Protein 2ZF8 (pdb70)

Organism: Vibrio alginolyticus (NCBI:txid663)

Solvent-accessible surface area: 14033 Å² total; per-residue (Å²): 136,78,47,86,84,35,27,3,57,74,136,77,1,96,1,79,37,89,38,94,33,36,25,36,0,33,0,19,0,43,4,47,43,4,3,53,0,5,0,6,1,109,5,58,138,159,129,48,6,35,0,70,5,90,63,159,95,118,49,72,114,6,132,88,0,26,0,10,0,17,50,28,55,120,168,141,60,106,103,66,92,191,45,67,107,54,94,112,28,171,96,3,110,2,107,6,35,37,162,20,0,85,17,0,0,41,5,1,80,132,26,42,10,0,0,0,23,3,90,40,57,148,91,206,33,71,53,7,0,0,1,0,0,17,45,96,0,80,102,43,35,84,36,0,48,86,5,30,90,99,18,29,161,35,30,57,69,7,82,68,47,59,6,95,5,112,143,178,133,0,51,94,13,39,179,34,6,80,105,86,1,41,35,1,8,63,24,6,124,72,43,138,92,8,31,0,28,3,8,32,55,174,163,38,48,132,77,13,20,92,127,19,16,85,45,0,94,83,55,0,75,83,92,55,20,71,118,76,30,20,77,99,78,71,128,96,166,7,18,1,35,5,43,173,54,162

Sequence (246 aa):
VMGKRYVATPQQSQWEMVVNTPLECQLVHPIPSFGDAVFSSRANKKINLDFELKMRRPMGETRNVSLISMPPPWRPGEHA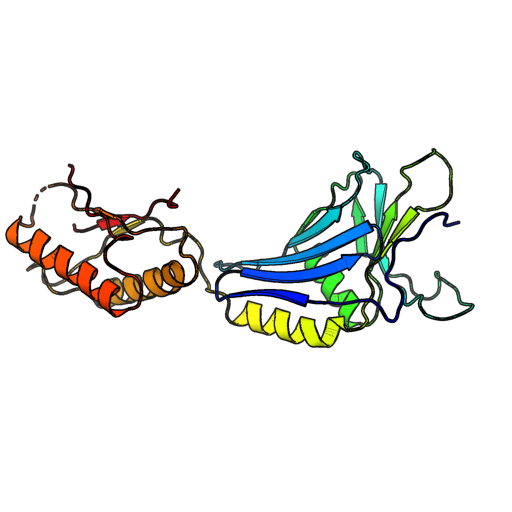DRITNLKFFKQFDGYVGGQTAWGILSELEKGRYPTFSYQDWQSRDQRIEVALSSVLFQNKYNAFSDCISNLLKYSFEDIAFTILHYERQGDQLTKASKKRLSQIADYIRHNQDIDLVLVATYSASQSLSERRAESLRDYFQSLGLPEDRIQVQGYGRVVISLGRTQ

Nearest PDB structures (foldseek):
  2zf8-assembly1_A  TM=1.004E+00  e=3.940E-53  Vibrio alginolyticus
  5lob-assembly1_B  TM=2.957E-01  e=2.772E-01  Rattus norvegicus
  4yok-assembly1_A  TM=2.748E-01  e=2.470E-01  Parabacteroides merdae ATCC 43184
  4gok-assembly2_C  TM=2.139E-01  e=1.467E-01  Homo sapiens
  1ejh-assembly4_D  TM=4.071E-01  e=3.147E+00  Mus musculus

Secondary structure (DSSP, 8-state):
-EEEEE---TTT---EEEEESSSEEEEEEE-SSSEEEEEEEES-SS---EEEEEESS----EEEEEEE---TTS-S--SSTT--EEEEEEEE-SEEESHHHHHHHHHHHHT---EEEB--SSSS--EEEEB---SSHHHHHHHHHHHHHTS-S-SSTTSEEEE-BSSSSSSSBPHHHHHHHHHHHHHHTT--S--EEEEEE----HHHHHHHHHHHHHHHHHHS--TTSEE--EE--EEEE-----

Foldseek 3Di:
DADAEFEDDQVPWDKDFPDFALFKTKIWTAGNPFGIWIWMWGAAQDTWIKIFQDGDDDDAWFAWKWKWWDDDNDDDDDCVPDIDTQDIGRTDGRIGIDVSRVVCLVQLVVQIKIKMWTQGPDHDDHTHMYIYGSRCVVVVVVVRVVSSVSHHNHDCPLQKFQWDAPPLLAQHGDPVSLVSLVVVLSVCVRDVQWAKEWEDQDVHDPVRLVVNVVVVQVVNVVVDDHDPSYHYDDYRSRMIHTDRRD

Radius of gyration: 25.08 Å; Cα contacts (8 Å, |Δi|>4): 478; chains: 1; bounding box: 51×33×75 Å

Structure (mmCIF, N/CA/C/O backbone):
data_2ZF8
#
_entry.id   2ZF8
#
_cell.length_a   104.081
_cell.length_b   104.081
_cell.length_c   133.103
_cell.angle_alpha   90.00
_cell.angle_beta   90.00
_cell.angle_gamma   120.00
#
_symmetry.space_group_name_H-M   'P 65 2 2'
#
loop_
_entity.id
_entity.type
_entity.pdbx_description
1 polymer 'Component of sodium-driven polar flagellar motor'
2 water water
#
loop_
_atom_site.group_PDB
_atom_site.id
_atom_site.type_symbol
_atom_site.label_atom_id
_atom_site.label_alt_id
_atom_site.label_comp_id
_atom_site.label_asym_id
_atom_site.label_entity_id
_atom_site.label_seq_id
_atom_site.pdbx_PDB_ins_code
_atom_site.Cartn_x
_atom_site.Cartn_y
_atom_site.Cartn_z
_atom_site.occupancy
_atom_site.B_iso_or_equiv
_atom_site.auth_seq_id
_atom_site.auth_comp_id
_atom_site.auth_asym_id
_atom_site.auth_atom_id
_atom_site.pdbx_PDB_model_num
ATOM 1 N N . VAL A 1 1 ? 21.318 7.791 -1.477 1.00 89.30 1 VAL A N 1
ATOM 2 C CA . VAL A 1 1 ? 21.911 6.467 -1.819 1.00 90.16 1 VAL A CA 1
ATOM 3 C C . VAL A 1 1 ? 23.222 6.264 -1.099 1.00 90.78 1 VAL A C 1
ATOM 4 O O . VAL A 1 1 ? 23.981 7.207 -0.928 1.00 91.41 1 VAL A O 1
ATOM 8 N N . MET A 1 2 ? 23.483 5.030 -0.680 1.00 91.54 2 MET A N 1
ATOM 9 C CA . MET A 1 2 ? 24.703 4.712 0.053 1.00 92.87 2 MET A CA 1
ATOM 10 C C . MET A 1 2 ? 25.766 4.075 -0.835 1.00 92.35 2 MET A C 1
ATOM 11 O O . MET A 1 2 ? 25.473 3.196 -1.644 1.00 92.01 2 MET A O 1
ATOM 16 N N . GLY A 1 3 ? 27.004 4.533 -0.670 1.00 92.23 3 GLY A N 1
ATOM 17 C CA . GLY A 1 3 ? 28.113 4.004 -1.442 1.00 91.73 3 GLY A CA 1
ATOM 18 C C . GLY A 1 3 ? 28.851 2.971 -0.615 1.00 91.16 3 GLY A C 1
ATOM 19 O O . GLY A 1 3 ? 28.982 1.814 -1.024 1.00 91.46 3 GLY A O 1
ATOM 20 N N . LYS A 1 4 ? 29.327 3.385 0.557 1.00 89.81 4 LYS A N 1
ATOM 21 C CA . LYS A 1 4 ? 30.043 2.478 1.446 1.00 87.51 4 LYS A CA 1
ATOM 22 C C . LYS A 1 4 ? 29.356 2.371 2.804 1.00 86.40 4 LYS A C 1
ATOM 23 O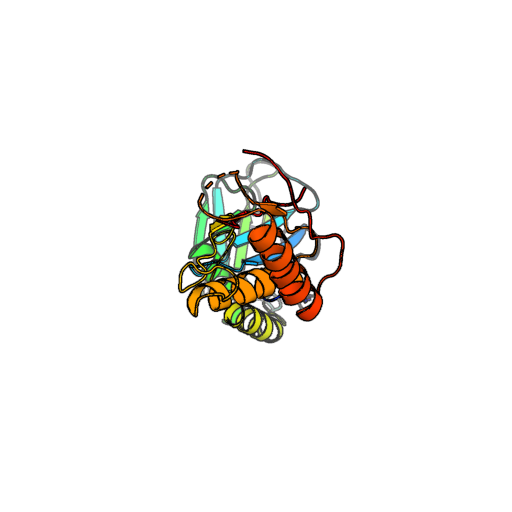 O . LYS A 1 4 ? 28.913 3.373 3.367 1.00 86.57 4 LYS A O 1
ATOM 29 N N . ARG A 1 5 ? 29.255 1.149 3.317 1.00 85.00 5 ARG A N 1
ATOM 30 C CA . ARG A 1 5 ? 28.693 0.918 4.645 1.00 82.95 5 ARG A CA 1
ATOM 31 C C . ARG A 1 5 ? 29.508 -0.144 5.386 1.00 81.88 5 ARG A C 1
ATOM 32 O O . ARG A 1 5 ? 29.494 -1.311 5.001 1.00 82.99 5 ARG A O 1
ATOM 40 N N . TYR A 1 6 ? 30.240 0.269 6.425 1.00 80.46 6 TYR A N 1
ATOM 41 C CA . TYR A 1 6 ? 31.041 -0.661 7.241 1.00 78.38 6 TYR A CA 1
ATOM 42 C C . TYR A 1 6 ? 30.114 -1.176 8.329 1.00 77.84 6 TYR A C 1
ATOM 43 O O . TYR A 1 6 ? 29.565 -0.402 9.118 1.00 78.28 6 TYR A O 1
ATOM 52 N N . VAL A 1 7 ? 29.954 -2.493 8.375 1.00 77.52 7 VAL A N 1
ATOM 53 C CA . VAL A 1 7 ? 28.971 -3.080 9.277 1.00 78.58 7 VAL A CA 1
ATOM 54 C C . VAL A 1 7 ? 29.247 -4.531 9.525 1.00 79.23 7 VAL A C 1
ATOM 55 O O . VAL A 1 7 ? 29.485 -5.293 8.574 1.00 79.77 7 VAL A O 1
ATOM 59 N N . ALA A 1 8 ? 29.224 -5.023 10.747 1.00 79.94 8 ALA A N 1
ATOM 60 C CA . ALA A 1 8 ? 29.566 -6.384 10.542 1.00 79.88 8 ALA A CA 1
ATOM 61 C C . ALA A 1 8 ? 28.619 -7.491 10.396 1.00 80.38 8 ALA A C 1
ATOM 62 O O . ALA A 1 8 ? 27.602 -7.753 11.063 1.00 79.94 8 ALA A O 1
ATOM 64 N N . THR A 1 9 ? 29.059 -7.969 9.242 1.00 80.76 9 THR A N 1
ATOM 65 C CA . THR A 1 9 ? 28.617 -9.133 8.576 1.00 82.10 9 THR A CA 1
ATOM 66 C C . THR A 1 9 ? 27.983 -9.799 9.754 1.00 81.84 9 THR A C 1
ATOM 67 O O . THR A 1 9 ? 28.662 -10.134 10.741 1.00 84.35 9 THR A O 1
ATOM 71 N N . PRO A 1 10 ? 26.722 -10.147 9.512 1.00 80.51 10 PRO A N 1
ATOM 72 C CA . PRO A 1 10 ? 25.846 -10.724 10.524 1.00 81.27 10 PRO A CA 1
ATOM 73 C C . PRO A 1 10 ? 26.128 -11.806 11.449 1.00 82.44 10 PRO A C 1
ATOM 74 O O . PRO A 1 10 ? 25.576 -11.888 12.572 1.00 83.00 10 PRO A O 1
ATOM 78 N N . GLN A 1 11 ? 26.972 -12.644 10.892 1.00 82.89 11 GLN A N 1
ATOM 79 C CA . GLN A 1 11 ? 27.611 -13.612 11.651 1.00 81.82 11 GLN A CA 1
ATOM 80 C C . GLN A 1 11 ? 28.612 -12.760 12.454 1.00 80.04 11 GLN A C 1
ATOM 81 O O . GLN A 1 11 ? 28.353 -12.247 13.544 1.00 79.37 11 GLN A O 1
ATOM 87 N N . GLN A 1 12 ? 29.701 -12.517 11.746 1.00 79.45 12 GLN A N 1
ATOM 88 C CA . GLN A 1 12 ? 30.934 -12.042 12.335 1.00 80.61 12 GLN A CA 1
ATOM 89 C C . GLN A 1 12 ? 31.109 -10.962 13.334 1.00 79.58 12 GLN A C 1
ATOM 90 O O . GLN A 1 12 ? 32.236 -10.628 13.709 1.00 79.12 12 GLN A O 1
ATOM 96 N N . SER A 1 13 ? 29.993 -10.516 13.871 1.00 78.65 13 SER A N 1
ATOM 97 C CA . SER A 1 13 ? 30.032 -9.500 14.874 1.00 77.17 13 SER A CA 1
ATOM 98 C C . SER A 1 13 ? 30.426 -10.085 16.221 1.00 76.07 13 SER A C 1
ATOM 99 O O . SER A 1 13 ? 29.627 -10.730 16.908 1.00 76.95 13 SER A O 1
ATOM 102 N N . GLN A 1 14 ? 31.681 -9.868 16.585 1.00 74.27 14 GLN A N 1
ATOM 103 C CA . GLN A 1 14 ? 32.170 -10.318 17.877 1.00 73.05 14 GLN A CA 1
ATOM 104 C C . GLN A 1 14 ? 32.148 -9.160 18.879 1.00 71.99 14 GLN A C 1
ATOM 105 O O . GLN A 1 14 ? 32.627 -8.064 18.582 1.00 71.45 14 GLN A O 1
ATOM 111 N N . TRP A 1 15 ? 31.555 -9.396 20.046 1.00 70.94 15 TRP A N 1
ATOM 112 C CA . TRP A 1 15 ? 31.556 -8.401 21.114 1.00 69.60 15 TRP A CA 1
ATOM 113 C C . TRP A 1 15 ? 32.361 -8.993 22.276 1.00 68.27 15 TRP A C 1
ATOM 114 O O . TRP A 1 15 ? 32.058 -10.080 22.775 1.00 68.73 15 TRP A O 1
ATOM 125 N N . GLU A 1 16 ? 33.399 -8.274 22.692 1.00 65.09 16 GLU A N 1
ATOM 126 C CA . GLU A 1 16 ? 34.262 -8.736 23.770 1.00 61.25 16 GLU A CA 1
ATOM 127 C C . GLU A 1 16 ? 34.435 -7.750 24.908 1.00 58.18 16 GLU A C 1
ATOM 128 O O . GLU A 1 16 ? 34.437 -6.543 24.686 1.00 59.44 16 GLU A O 1
ATOM 134 N N . MET A 1 17 ? 34.551 -8.271 26.129 1.00 54.22 17 MET A N 1
ATOM 135 C CA . MET A 1 17 ? 34.844 -7.427 27.280 1.00 48.60 17 MET A CA 1
ATOM 136 C C . MET A 1 17 ? 36.377 -7.490 27.375 1.00 47.28 17 MET A C 1
ATOM 137 O O . MET A 1 17 ? 36.943 -8.478 27.833 1.00 46.94 17 MET A O 1
ATOM 142 N N . VAL A 1 18 ? 37.041 -6.440 26.908 1.00 46.15 18 VAL A N 1
ATOM 143 C CA . VAL A 1 18 ? 38.495 -6.366 26.944 1.00 44.98 18 VAL A CA 1
ATOM 144 C C . VAL A 1 18 ? 38.981 -6.040 28.346 1.00 43.88 18 VAL A C 1
ATOM 145 O O . VAL A 1 18 ? 40.131 -6.305 28.679 1.00 45.26 18 VAL A O 1
ATOM 149 N N . VAL A 1 19 ? 38.099 -5.476 29.169 1.00 42.13 19 VAL A N 1
ATOM 150 C CA . VAL A 1 19 ? 38.465 -5.089 30.527 1.00 40.41 19 VAL A CA 1
ATOM 151 C C . VAL A 1 19 ? 37.339 -5.301 31.540 1.00 43.15 19 VAL A C 1
ATOM 152 O O . VAL A 1 19 ? 36.248 -4.744 31.390 1.00 43.07 19 VAL A O 1
ATOM 156 N N . ASN A 1 20 ? 37.605 -6.108 32.568 1.00 46.07 20 ASN A N 1
ATOM 157 C CA . ASN A 1 20 ? 36.632 -6.339 33.631 1.00 48.24 20 ASN A CA 1
ATOM 158 C C . ASN A 1 20 ? 37.333 -6.133 34.964 1.00 48.00 20 ASN A C 1
ATOM 159 O O . ASN A 1 20 ? 37.998 -7.028 35.485 1.00 51.63 20 ASN A O 1
ATOM 164 N N . THR A 1 21 ? 37.175 -4.943 35.524 1.00 46.50 21 THR A N 1
ATOM 165 C CA . THR A 1 21 ? 37.841 -4.603 36.779 1.00 45.31 21 THR A CA 1
ATOM 166 C C . THR A 1 21 ? 36.999 -3.697 37.662 1.00 45.99 21 THR A C 1
ATOM 167 O O . THR A 1 21 ? 36.024 -3.081 37.213 1.00 48.56 21 THR A O 1
ATOM 171 N N . PRO A 1 22 ? 37.337 -3.638 38.954 1.00 45.25 22 PRO A N 1
ATOM 172 C CA . PRO A 1 22 ? 36.607 -2.790 39.904 1.00 46.27 22 PRO A CA 1
ATOM 173 C C . PRO A 1 22 ? 37.003 -1.348 39.572 1.00 46.19 22 PRO A 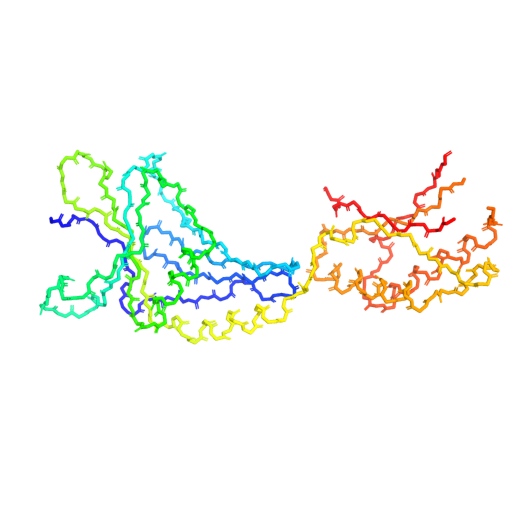C 1
ATOM 174 O O . PRO A 1 22 ? 36.775 -0.442 40.358 1.00 47.55 22 PRO A O 1
ATOM 178 N N . LEU A 1 23 ? 37.589 -1.159 38.396 1.00 46.50 23 LEU A N 1
ATOM 179 C CA . LEU A 1 23 ? 38.129 0.134 38.005 1.00 45.91 23 LEU A CA 1
ATOM 180 C C . LEU A 1 23 ? 37.683 0.705 36.673 1.00 45.59 23 LEU A C 1
ATOM 181 O O . LEU A 1 23 ? 37.517 1.921 36.527 1.00 44.88 23 LEU A O 1
ATOM 186 N N . GLU A 1 24 ? 37.499 -0.188 35.710 1.00 44.52 24 GLU A N 1
ATOM 187 C CA . GLU A 1 24 ? 37.131 0.214 34.376 1.00 45.50 24 GLU A CA 1
ATOM 188 C C . GLU A 1 24 ? 36.467 -0.955 33.645 1.00 45.51 24 GLU A C 1
ATOM 189 O O . GLU A 1 24 ? 36.961 -2.077 33.677 1.00 45.27 24 GLU A O 1
ATOM 195 N N . CYS A 1 25 ? 35.328 -0.688 32.981 1.00 43.38 25 CYS A N 1
ATOM 196 C CA . CYS A 1 25 ? 34.729 -1.751 32.213 1.00 41.84 25 CYS A CA 1
ATOM 197 C C . CYS A 1 25 ? 34.849 -1.300 30.775 1.00 40.73 25 CYS A C 1
ATOM 198 O O . CYS A 1 25 ? 34.430 -0.200 30.458 1.00 42.29 25 CYS A O 1
ATOM 201 N N . GLN A 1 26 ? 35.426 -2.118 29.905 1.00 38.30 26 GLN A N 1
ATOM 202 C CA . GLN A 1 26 ? 35.549 -1.734 28.502 1.00 36.51 26 GLN A CA 1
ATOM 203 C C . GLN A 1 26 ? 34.991 -2.837 27.615 1.00 36.01 26 GLN A C 1
ATOM 204 O O . GLN A 1 26 ? 35.471 -3.964 27.651 1.00 35.80 26 GLN A O 1
ATOM 210 N N . LEU A 1 27 ? 33.969 -2.504 26.831 1.00 36.62 27 LEU A N 1
ATOM 211 C CA . LEU A 1 27 ? 33.320 -3.444 25.912 1.00 37.59 27 LEU A CA 1
ATOM 212 C C . LEU A 1 27 ? 33.661 -3.057 24.485 1.00 38.51 27 LEU A C 1
ATOM 213 O O . LEU A 1 27 ? 33.429 -1.918 24.078 1.00 38.83 27 LEU A O 1
ATOM 218 N N . VAL A 1 28 ? 34.197 -4.003 23.724 1.00 39.87 28 VAL A N 1
ATOM 219 C CA . VAL A 1 28 ? 34.588 -3.738 22.342 1.00 42.78 28 VAL A CA 1
ATOM 220 C C . VAL A 1 28 ? 33.833 -4.533 21.267 1.00 46.04 28 VAL A C 1
ATOM 221 O O . VAL A 1 28 ? 33.363 -5.645 21.504 1.00 46.64 28 VAL A O 1
ATOM 225 N N . HIS A 1 29 ? 33.726 -3.925 20.087 1.00 49.83 29 HIS A N 1
ATOM 226 C CA . HIS A 1 29 ? 33.072 -4.499 18.918 1.00 53.35 29 HIS A CA 1
AT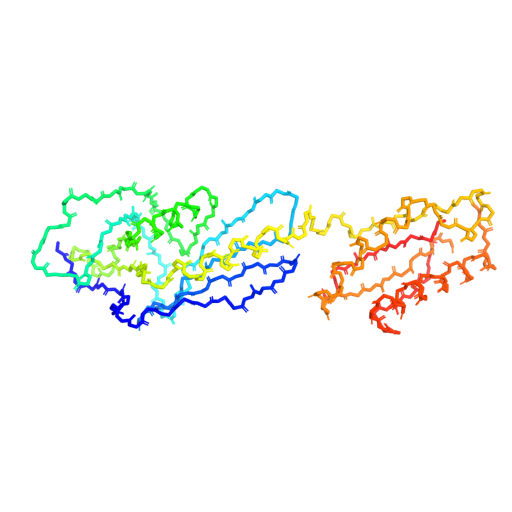OM 227 C C . HIS A 1 29 ? 33.900 -4.049 17.733 1.00 55.50 29 HIS A C 1
ATOM 228 O O . HIS A 1 29 ? 33.906 -2.871 17.381 1.00 56.42 29 HIS A O 1
ATOM 235 N N . PRO A 1 30 ? 34.646 -4.968 17.120 1.00 57.78 30 PRO A N 1
ATOM 236 C CA . PRO A 1 30 ? 35.432 -4.502 15.972 1.00 59.22 30 PRO A CA 1
ATOM 237 C C . PRO A 1 30 ? 34.484 -4.229 14.812 1.00 61.22 30 PRO A C 1
ATOM 238 O O . PRO A 1 30 ? 33.499 -4.951 14.624 1.00 60.18 30 PRO A O 1
ATOM 242 N N . ILE A 1 31 ? 34.726 -3.152 14.079 1.00 63.51 31 ILE A N 1
ATOM 243 C CA . ILE A 1 31 ? 33.897 -2.881 12.925 1.00 65.99 31 ILE A CA 1
ATOM 244 C C . ILE A 1 31 ? 34.629 -3.659 11.829 1.00 68.27 31 ILE A C 1
ATOM 245 O O . ILE A 1 31 ? 35.832 -3.475 11.620 1.00 68.56 31 ILE A O 1
ATOM 250 N N . PRO A 1 32 ? 33.909 -4.531 11.108 1.00 69.73 32 PRO A N 1
ATOM 251 C CA . PRO A 1 32 ? 34.495 -5.363 10.044 1.00 69.49 32 PRO A CA 1
ATOM 252 C C . PRO A 1 32 ? 35.601 -4.821 9.158 1.00 68.78 32 PRO A C 1
ATOM 253 O O . PRO A 1 32 ? 36.448 -5.586 8.721 1.00 70.74 32 PRO A O 1
ATOM 257 N N . SER A 1 33 ? 35.625 -3.536 8.861 1.00 66.99 33 SER A N 1
ATOM 258 C CA . SER A 1 33 ? 36.719 -3.058 8.027 1.00 66.75 33 SER A CA 1
ATOM 259 C C . SER A 1 33 ? 37.140 -1.657 8.392 1.00 66.55 33 SER A C 1
ATOM 260 O O . SER A 1 33 ? 38.173 -1.163 7.921 1.00 66.25 33 SER A O 1
ATOM 263 N N . PHE A 1 34 ? 36.334 -1.040 9.254 1.00 65.46 34 PHE A N 1
ATOM 264 C CA . PHE A 1 34 ? 36.523 0.335 9.697 1.00 62.62 34 PHE A CA 1
ATOM 265 C C . PHE A 1 34 ? 37.443 0.460 10.907 1.00 60.11 34 PHE A C 1
ATOM 266 O O . PHE A 1 34 ? 38.446 1.184 10.870 1.00 58.41 34 PHE A O 1
ATOM 274 N N . GLY A 1 35 ? 37.096 -0.250 11.977 1.00 57.79 35 GLY A N 1
ATOM 275 C CA . GLY A 1 35 ? 37.899 -0.197 13.190 1.00 54.89 35 GLY A CA 1
ATOM 276 C C . GLY A 1 35 ? 37.157 -0.845 14.334 1.00 52.99 35 GLY A C 1
ATOM 277 O O . GLY A 1 35 ? 36.581 -1.910 14.141 1.00 52.05 35 GLY A O 1
ATOM 278 N N . ASP A 1 36 ? 37.174 -0.216 15.514 1.00 52.34 36 ASP A N 1
ATOM 279 C CA . ASP A 1 36 ? 36.458 -0.745 16.695 1.00 51.17 36 ASP A CA 1
ATOM 280 C C . ASP A 1 36 ? 35.492 0.284 17.334 1.00 48.37 36 ASP A C 1
ATOM 281 O O . ASP A 1 36 ? 35.701 1.497 17.276 1.00 48.52 36 ASP A O 1
ATOM 286 N N . ALA A 1 37 ? 34.435 -0.223 17.948 1.00 43.76 37 ALA A N 1
ATOM 287 C CA . ALA A 1 37 ? 33.482 0.610 18.651 1.00 39.96 37 ALA A CA 1
ATOM 288 C C . ALA A 1 37 ? 33.713 0.219 20.121 1.00 39.43 37 ALA A C 1
ATOM 289 O O . ALA A 1 37 ? 33.299 -0.868 20.579 1.00 38.23 37 ALA A O 1
ATOM 291 N N . VAL A 1 38 ? 34.395 1.103 20.845 1.00 36.46 38 VAL A N 1
ATOM 292 C CA . VAL A 1 38 ? 34.733 0.872 22.246 1.00 34.22 38 VAL A CA 1
ATOM 293 C C . VAL A 1 38 ? 33.845 1.599 23.257 1.00 34.60 38 VAL A C 1
ATOM 294 O O . VAL A 1 38 ? 33.587 2.794 23.114 1.00 35.67 38 VAL A O 1
ATOM 298 N N . PHE A 1 39 ? 33.392 0.861 24.275 1.00 33.25 39 PHE A N 1
ATOM 299 C CA . PHE A 1 39 ? 32.560 1.399 25.349 1.00 32.48 39 PHE A CA 1
ATOM 300 C C . PHE A 1 39 ? 33.331 1.284 26.666 1.00 32.31 39 PHE A C 1
ATOM 301 O O . PHE A 1 39 ? 33.766 0.195 27.038 1.00 29.76 39 PHE A O 1
ATOM 309 N N . SER A 1 40 ? 33.491 2.406 27.371 1.00 33.79 40 SER A N 1
ATOM 310 C CA . SER A 1 40 ? 34.209 2.418 28.650 1.00 33.78 40 SER A CA 1
ATOM 311 C C . SER A 1 40 ? 33.478 3.088 29.797 1.00 34.36 40 SER A C 1
ATOM 312 O O . SER A 1 40 ? 32.708 4.027 29.608 1.00 34.93 40 SER A O 1
ATOM 315 N N . SER A 1 41 ? 33.737 2.585 30.996 1.00 36.23 41 SER A N 1
ATOM 316 C CA . SER A 1 41 ? 33.148 3.109 32.222 1.00 37.70 41 SER A CA 1
ATOM 317 C C . SER A 1 41 ? 34.197 2.867 33.312 1.00 39.37 41 SER A C 1
ATOM 318 O O . SER A 1 41 ? 34.783 1.786 33.364 1.00 39.24 41 SER A O 1
ATOM 321 N N . ARG A 1 42 ? 34.451 3.857 34.167 1.00 40.84 42 ARG A N 1
ATOM 322 C CA . ARG A 1 42 ? 35.475 3.690 35.197 1.00 44.14 42 ARG A CA 1
ATOM 323 C C . ARG A 1 42 ? 35.022 3.994 36.613 1.00 45.63 42 ARG A C 1
ATOM 324 O O . ARG A 1 42 ? 34.055 4.720 36.815 1.00 48.12 42 ARG A O 1
ATOM 332 N N . ALA A 1 43 ? 35.734 3.440 37.592 1.00 46.53 43 ALA A N 1
ATOM 333 C CA . ALA A 1 43 ? 35.398 3.658 38.994 1.00 47.52 43 ALA A CA 1
ATOM 334 C C . ALA A 1 43 ? 35.336 5.158 39.247 1.00 48.58 43 ALA A C 1
ATOM 335 O O . ALA A 1 43 ? 36.273 5.882 38.937 1.00 49.58 43 ALA A O 1
ATOM 337 N N . ASN A 1 44 ? 34.224 5.618 39.803 1.00 50.11 44 ASN A N 1
ATOM 338 C CA . ASN A 1 44 ? 34.030 7.030 40.071 1.00 52.42 44 ASN A CA 1
ATOM 339 C C . ASN A 1 44 ? 32.792 7.218 40.947 1.00 55.07 44 ASN A C 1
ATOM 340 O O . ASN A 1 44 ? 32.025 6.276 41.179 1.00 55.35 44 ASN A O 1
ATOM 345 N N . LYS A 1 45 ? 32.609 8.430 41.457 1.00 57.29 45 LYS A N 1
ATOM 346 C CA . LYS A 1 45 ? 31.458 8.706 42.294 1.00 59.18 45 LYS A CA 1
ATOM 347 C C . LYS A 1 45 ? 30.192 8.648 41.462 1.00 60.58 45 LYS A C 1
ATOM 348 O O . LYS A 1 45 ? 29.222 7.989 41.831 1.00 61.42 45 LYS A O 1
ATOM 354 N N . LYS A 1 46 ? 30.207 9.335 40.328 1.00 61.84 46 LYS A N 1
ATOM 355 C CA . LYS A 1 46 ? 29.034 9.374 39.467 1.00 63.48 46 LYS A CA 1
ATOM 356 C C . LYS A 1 46 ? 29.148 8.351 38.350 1.00 62.41 46 LYS A C 1
ATOM 357 O O . LYS A 1 46 ? 30.248 8.080 37.864 1.00 63.01 46 LYS A O 1
ATOM 363 N N . ILE A 1 47 ? 28.011 7.779 37.955 1.00 60.76 47 ILE A N 1
ATOM 364 C CA . ILE A 1 47 ? 27.989 6.788 36.884 1.00 59.57 47 ILE A CA 1
ATOM 365 C C . ILE A 1 47 ? 28.496 7.468 35.619 1.00 57.47 47 ILE A C 1
ATOM 366 O O . ILE A 1 47 ? 28.273 8.664 35.431 1.00 57.34 47 ILE A O 1
ATOM 371 N N . ASN A 1 48 ? 29.194 6.717 34.769 1.00 54.02 48 ASN A N 1
ATOM 372 C CA . ASN A 1 48 ? 29.717 7.274 33.530 1.00 50.72 48 ASN A CA 1
ATOM 373 C C . ASN A 1 48 ? 29.825 6.230 32.446 1.00 49.09 48 ASN A C 1
ATOM 374 O O . ASN A 1 48 ? 29.833 5.039 32.722 1.00 49.75 48 ASN A O 1
ATOM 379 N N . LEU A 1 49 ? 29.901 6.696 31.207 1.00 47.24 49 LEU A N 1
ATOM 380 C CA . LEU A 1 49 ? 30.046 5.824 30.047 1.00 45.82 49 LEU A CA 1
ATOM 381 C C . LEU A 1 49 ? 30.322 6.642 28.787 1.00 45.16 49 LEU A C 1
ATOM 382 O O . LEU A 1 49 ? 29.450 7.399 28.336 1.00 47.06 49 LEU A O 1
ATOM 387 N N . ASP A 1 50 ? 31.524 6.520 28.233 1.00 41.68 50 ASP A N 1
ATOM 388 C CA . ASP A 1 50 ? 31.806 7.226 27.003 1.00 42.17 50 ASP A CA 1
ATOM 389 C C . ASP A 1 50 ? 32.035 6.224 25.873 1.00 41.04 50 ASP A C 1
ATOM 390 O O . ASP A 1 50 ? 32.519 5.116 26.094 1.00 42.09 50 ASP A O 1
ATOM 395 N N . PHE A 1 51 ? 31.628 6.605 24.670 1.00 39.47 51 PHE A N 1
ATOM 396 C CA . PHE A 1 51 ? 31.760 5.757 23.502 1.00 39.09 51 PHE A CA 1
ATOM 397 C C . PHE A 1 51 ? 32.836 6.336 22.631 1.00 39.37 51 PHE A C 1
ATOM 398 O O . PHE A 1 51 ? 32.969 7.537 22.533 1.00 37.84 51 PHE A O 1
ATOM 406 N N . GLU A 1 52 ? 33.610 5.477 21.987 1.00 42.77 52 GLU A N 1
ATOM 407 C CA . GLU A 1 52 ? 34.662 5.969 21.137 1.00 47.01 52 GLU A CA 1
ATOM 408 C C . GLU A 1 52 ? 34.777 5.173 19.843 1.00 49.21 52 GLU A C 1
ATOM 409 O O . GLU A 1 52 ? 35.035 3.970 19.859 1.00 50.84 52 GLU A O 1
ATOM 415 N N . LEU A 1 53 ? 34.564 5.847 18.720 1.00 50.56 53 LEU A N 1
ATOM 416 C CA . LEU A 1 53 ? 34.686 5.195 17.430 1.00 52.37 53 LEU A CA 1
ATOM 417 C C . LEU A 1 53 ? 36.181 5.222 17.104 1.00 55.77 53 LEU A C 1
ATOM 418 O O . LEU A 1 53 ? 36.699 6.231 16.627 1.00 57.09 53 LEU A O 1
ATOM 423 N N . LYS A 1 54 ? 36.875 4.123 17.398 1.00 58.76 54 LYS A N 1
ATOM 424 C CA . LYS A 1 54 ? 38.316 4.023 17.150 1.00 60.65 54 LYS A CA 1
ATOM 425 C C . LYS A 1 54 ? 38.636 3.685 15.704 1.00 63.57 54 LYS A C 1
ATOM 426 O O . LYS A 1 54 ? 38.732 2.513 15.333 1.00 63.80 54 LYS A O 1
ATOM 432 N N . MET A 1 55 ? 38.806 4.730 14.901 1.00 67.93 55 MET A N 1
ATOM 433 C CA . MET A 1 55 ? 39.125 4.598 13.486 1.00 72.35 55 MET A CA 1
ATOM 434 C C . MET A 1 55 ? 40.500 3.970 13.302 1.00 74.62 55 MET A C 1
ATOM 435 O O . MET A 1 55 ? 41.465 4.300 14.008 1.00 74.03 55 MET A O 1
ATOM 440 N N . ARG A 1 56 ? 40.574 3.074 12.324 1.00 76.49 56 ARG A N 1
ATOM 441 C CA . ARG A 1 56 ? 41.783 2.317 12.034 1.00 78.42 56 ARG A CA 1
ATOM 442 C C . ARG A 1 56 ? 42.525 2.834 10.822 1.00 78.71 56 ARG A C 1
ATOM 443 O O . ARG A 1 56 ? 43.743 2.683 10.688 1.00 78.48 56 ARG A O 1
ATOM 451 N N . ARG A 1 57 ? 41.759 3.393 9.907 1.00 79.53 57 ARG A N 1
ATOM 452 C CA . ARG A 1 57 ? 42.330 4.044 8.753 1.00 80.88 57 ARG A CA 1
ATOM 453 C C . ARG A 1 57 ? 41.573 5.342 8.917 1.00 81.47 57 ARG A C 1
ATOM 454 O O . ARG A 1 57 ? 40.362 5.350 9.132 1.00 80.58 57 ARG A O 1
ATOM 462 N N . PRO A 1 58 ? 42.285 6.465 8.858 1.00 82.96 58 PRO A N 1
ATOM 463 C CA . PRO A 1 58 ? 41.674 7.776 9.034 1.00 84.58 58 PRO A CA 1
ATOM 464 C C . PRO A 1 58 ? 41.008 8.479 7.861 1.00 85.97 58 PRO A C 1
ATOM 465 O O . PRO A 1 58 ? 41.161 8.106 6.697 1.00 86.34 58 PRO A O 1
ATOM 469 N N . MET A 1 59 ? 40.246 9.498 8.257 1.00 86.79 59 MET A N 1
ATOM 470 C CA . MET A 1 59 ? 39.555 10.508 7.444 1.00 86.69 59 MET A CA 1
ATOM 471 C C . MET A 1 59 ? 39.879 11.477 8.592 1.00 86.47 59 MET A C 1
ATOM 472 O O . MET A 1 59 ? 40.326 11.002 9.644 1.00 85.30 59 MET A O 1
ATOM 477 N N . GLY A 1 60 ? 39.681 12.785 8.464 1.00 86.77 60 GLY A N 1
ATOM 478 C CA . GLY A 1 60 ? 40.065 13.621 9.598 1.00 87.79 60 GLY A CA 1
ATOM 479 C C . GLY A 1 60 ? 39.305 14.884 9.969 1.00 87.87 60 GLY A C 1
ATOM 480 O O . GLY A 1 60 ? 39.742 15.656 10.830 1.00 87.63 60 GLY A O 1
ATOM 481 N N . GLU A 1 61 ? 38.180 15.113 9.313 1.00 87.21 61 GLU A N 1
ATOM 482 C CA . GLU A 1 61 ? 37.357 16.271 9.601 1.00 86.23 61 GLU A CA 1
ATOM 483 C C . GLU A 1 61 ? 36.016 15.821 9.051 1.00 85.04 61 GLU A C 1
ATOM 484 O O . GLU A 1 61 ? 35.751 15.834 7.846 1.00 84.32 61 GLU A O 1
ATOM 490 N N . THR A 1 62 ? 35.192 15.378 9.983 1.00 83.10 62 THR A N 1
ATOM 491 C CA . THR A 1 62 ? 33.890 14.841 9.700 1.00 81.01 62 THR A CA 1
ATOM 492 C C . THR A 1 62 ? 32.793 15.764 10.194 1.00 79.30 62 THR A C 1
ATOM 493 O O . THR A 1 62 ? 32.547 15.883 11.397 1.00 78.93 62 THR A O 1
ATOM 497 N N . ARG A 1 63 ? 32.127 16.413 9.249 1.00 76.66 63 ARG A N 1
ATOM 498 C CA . ARG A 1 63 ? 31.070 17.352 9.576 1.00 72.96 63 ARG A CA 1
ATOM 499 C C . ARG A 1 63 ? 29.689 16.824 9.241 1.00 69.78 63 ARG A C 1
ATOM 500 O O . ARG A 1 63 ? 29.528 15.995 8.349 1.00 70.04 63 ARG A O 1
ATOM 508 N N . ASN A 1 64 ? 28.691 17.314 9.963 1.00 66.04 64 ASN A N 1
ATOM 509 C CA . ASN A 1 64 ? 27.320 16.898 9.728 1.00 63.29 64 ASN A CA 1
ATOM 510 C C . ASN A 1 64 ? 27.178 15.393 9.768 1.00 61.17 64 ASN A C 1
ATOM 511 O O . ASN A 1 64 ? 26.879 14.776 8.752 1.00 60.42 64 ASN A O 1
ATOM 516 N N . VAL A 1 65 ? 27.384 14.815 10.944 1.00 59.16 65 VAL A N 1
ATOM 517 C CA . VAL A 1 65 ? 27.277 13.380 11.135 1.00 56.96 65 VAL A CA 1
ATOM 518 C C . VAL A 1 65 ? 25.984 13.097 11.880 1.00 56.42 65 VAL A C 1
ATOM 519 O O . VAL A 1 65 ? 25.654 13.793 12.841 1.00 57.27 65 VAL A O 1
ATOM 523 N N . SER A 1 66 ? 25.257 12.074 11.452 1.00 55.42 66 SER A N 1
ATOM 524 C CA . SER A 1 66 ? 23.989 11.733 12.087 1.00 55.85 66 SER A CA 1
ATOM 525 C C . SER A 1 66 ? 24.052 10.357 12.774 1.00 55.63 66 SER A C 1
ATOM 526 O O . SER A 1 66 ? 24.920 9.552 12.455 1.00 56.20 66 SER A O 1
ATOM 529 N N . LEU A 1 67 ? 23.141 10.090 13.712 1.00 54.92 67 LEU A N 1
ATOM 530 C CA . LEU A 1 67 ? 23.099 8.798 14.408 1.00 54.87 67 LEU A CA 1
ATOM 531 C C . LEU A 1 67 ? 21.693 8.191 14.353 1.00 58.12 67 LEU A C 1
ATOM 532 O O . LEU A 1 67 ? 20.744 8.872 14.707 1.00 59.46 67 LEU A O 1
ATOM 537 N N . ILE A 1 68 ? 21.565 6.914 13.955 1.00 62.39 68 ILE A N 1
ATOM 538 C CA . ILE A 1 68 ? 20.256 6.225 13.841 1.00 65.71 68 ILE A CA 1
ATOM 539 C C . ILE A 1 68 ? 20.287 4.669 14.055 1.00 68.87 68 ILE A C 1
ATOM 540 O O . ILE A 1 68 ? 21.350 4.152 14.393 1.00 69.15 68 ILE A O 1
ATOM 545 N N . SER A 1 69 ? 19.154 3.949 13.838 1.00 72.52 69 SER A N 1
ATOM 546 C CA . SER A 1 69 ? 18.991 2.448 14.032 1.00 75.46 69 SER A CA 1
ATOM 547 C C . SER A 1 69 ? 18.247 1.590 12.900 1.00 78.20 69 SER A C 1
ATOM 548 O O . SER A 1 69 ? 17.398 2.172 12.221 1.00 78.85 69 SER A O 1
ATOM 551 N N . MET A 1 70 ? 18.519 0.252 12.722 1.00 81.05 70 MET A N 1
ATOM 552 C CA . MET A 1 70 ? 17.882 -0.640 11.634 1.00 83.82 70 MET A CA 1
ATOM 553 C C . MET A 1 70 ? 18.395 -2.113 11.219 1.00 85.25 70 MET A C 1
ATOM 554 O O . MET A 1 70 ? 19.086 -2.149 10.212 1.00 86.30 70 MET A O 1
ATOM 559 N N . PRO A 1 71 ? 17.976 -3.304 11.818 1.00 86.36 71 PRO A N 1
ATOM 560 C CA . PRO A 1 71 ? 18.601 -4.579 11.310 1.00 87.45 71 PRO A CA 1
ATOM 561 C C . PRO A 1 71 ? 18.699 -5.115 9.857 1.00 90.53 71 PRO A C 1
ATOM 562 O O . PRO A 1 71 ? 17.882 -5.929 9.431 1.00 91.26 71 PRO A O 1
ATOM 566 N N . PRO A 1 72 ? 19.791 -4.753 9.141 1.00 93.60 72 PRO A N 1
ATOM 567 C CA . PRO A 1 72 ? 20.238 -5.043 7.768 1.00 95.69 72 PRO A CA 1
ATOM 568 C C . PRO A 1 72 ? 20.685 -6.449 7.385 1.00 98.84 72 PRO A C 1
ATOM 569 O O . PRO A 1 72 ? 20.888 -6.714 6.214 1.00 99.51 72 PRO A O 1
ATOM 573 N N . PRO A 1 73 ? 20.900 -7.356 8.349 1.00 101.66 73 PRO A N 1
ATOM 574 C CA . PRO A 1 73 ? 21.319 -8.661 7.815 1.00 102.91 73 PRO A CA 1
ATOM 575 C C . PRO A 1 73 ? 20.227 -9.195 6.887 1.00 104.52 73 PRO A C 1
ATOM 576 O O . PRO A 1 73 ? 20.519 -9.973 5.978 1.00 104.15 73 PRO A O 1
ATOM 580 N N . TRP A 1 74 ? 18.984 -8.739 7.107 1.00 106.65 74 TRP A N 1
ATOM 581 C CA . TRP A 1 74 ? 17.836 -9.166 6.305 1.00 109.25 74 TRP A CA 1
ATOM 582 C C . TRP A 1 74 ? 17.737 -8.627 4.855 1.00 110.31 74 TRP A C 1
ATOM 583 O O . TRP A 1 74 ? 18.528 -7.787 4.420 1.00 110.36 74 TRP A O 1
ATOM 594 N N . ARG A 1 75 ? 16.733 -9.131 4.140 1.00 111.48 75 ARG A N 1
ATOM 595 C CA . ARG A 1 75 ? 16.452 -8.909 2.713 1.00 112.77 75 ARG A CA 1
ATOM 596 C C . ARG A 1 75 ? 15.739 -7.626 2.239 1.00 113.81 75 ARG A C 1
ATOM 597 O O . ARG A 1 75 ? 15.742 -6.613 2.940 1.00 113.89 75 ARG A O 1
ATOM 605 N N . PRO A 1 76 ? 15.113 -7.659 1.030 1.00 114.92 76 PRO A N 1
ATOM 606 C CA . PRO A 1 76 ? 14.424 -6.455 0.543 1.00 115.51 76 PRO A CA 1
ATOM 607 C C . PRO A 1 76 ? 13.417 -5.872 1.521 1.00 116.21 76 PRO A C 1
ATOM 608 O O . PRO A 1 76 ? 12.388 -6.471 1.845 1.00 116.22 76 PRO A O 1
ATOM 612 N N . GLY A 1 77 ? 13.749 -4.683 1.988 1.00 117.06 77 GLY A N 1
ATOM 613 C CA . GLY A 1 77 ? 12.911 -3.979 2.925 1.00 117.94 77 GLY A CA 1
ATOM 614 C C . GLY A 1 77 ? 13.351 -2.538 2.835 1.00 118.98 77 GLY A C 1
ATOM 615 O O . GLY A 1 77 ? 14.286 -2.212 2.099 1.00 119.26 77 GLY A O 1
ATOM 616 N N . GLU A 1 78 ? 12.684 -1.680 3.593 1.00 119.70 78 GLU A N 1
ATOM 617 C CA . GLU A 1 78 ? 12.974 -0.253 3.604 1.00 120.31 78 GLU A CA 1
ATOM 618 C C . GLU A 1 78 ? 13.777 0.154 4.840 1.00 120.13 78 GLU A C 1
ATOM 619 O O . GLU A 1 78 ? 13.821 -0.570 5.834 1.00 120.27 78 GLU A O 1
ATOM 625 N N . HIS A 1 79 ? 14.422 1.314 4.767 1.00 120.06 79 HIS A N 1
ATOM 626 C CA . HIS A 1 79 ? 15.176 1.817 5.904 1.00 119.88 79 HIS A CA 1
ATOM 627 C C . HIS A 1 79 ? 14.190 2.700 6.670 1.00 119.37 79 HIS A C 1
ATOM 628 O O . HIS A 1 79 ? 14.197 2.759 7.908 1.00 119.67 79 HIS A O 1
ATOM 635 N N . ALA A 1 80 ? 13.310 3.338 5.897 1.00 117.73 80 ALA A N 1
ATOM 636 C CA . ALA A 1 80 ? 12.298 4.251 6.402 1.00 116.02 80 ALA A CA 1
ATOM 637 C C . ALA A 1 80 ? 11.505 3.592 7.508 1.00 115.35 80 ALA A C 1
ATOM 638 O O . ALA A 1 80 ? 11.257 4.209 8.547 1.00 115.72 80 ALA A O 1
ATOM 640 N N . ASP A 1 81 ? 11.123 2.336 7.275 1.00 113.82 81 ASP A N 1
ATOM 641 C CA . ASP A 1 81 ? 10.357 1.537 8.234 1.00 111.81 81 ASP A CA 1
ATOM 642 C C . ASP A 1 81 ? 10.261 2.274 9.570 1.00 109.73 81 ASP A C 1
ATOM 643 O O . ASP A 1 81 ? 9.314 3.027 9.832 1.00 109.60 81 ASP A O 1
ATOM 648 N N . ARG A 1 82 ? 11.269 2.063 10.402 1.00 106.77 82 ARG A N 1
ATOM 649 C CA . ARG A 1 82 ? 11.345 2.703 11.701 1.00 103.23 82 ARG A CA 1
ATOM 650 C C . ARG A 1 82 ? 12.817 3.008 11.971 1.00 99.48 82 ARG A C 1
ATOM 651 O O . ARG A 1 82 ? 13.540 2.207 12.563 1.00 99.91 82 ARG A O 1
ATOM 659 N N . ILE A 1 83 ? 13.250 4.167 11.477 1.00 94.07 83 ILE A N 1
ATOM 660 C CA . ILE A 1 83 ? 14.616 4.649 11.640 1.00 88.52 83 ILE A CA 1
ATOM 661 C C . ILE A 1 83 ? 14.638 5.738 12.728 1.00 85.10 83 ILE A C 1
ATOM 662 O O . ILE A 1 83 ? 14.397 6.912 12.460 1.00 84.89 83 ILE A O 1
ATOM 667 N N . THR A 1 84 ? 14.916 5.332 13.962 1.00 80.73 84 THR A N 1
ATOM 668 C CA . THR A 1 84 ? 14.960 6.268 15.078 1.00 76.49 84 THR A CA 1
ATOM 669 C C . THR A 1 84 ? 16.174 7.172 14.956 1.00 74.41 84 THR A C 1
ATOM 670 O O . THR A 1 84 ? 17.283 6.696 14.713 1.00 75.60 84 THR A O 1
ATOM 674 N N . ASN A 1 85 ? 15.970 8.471 15.117 1.00 70.63 85 ASN A N 1
ATOM 675 C CA . ASN A 1 85 ? 17.077 9.403 15.061 1.00 66.21 85 ASN A CA 1
ATOM 676 C C . ASN A 1 85 ? 17.623 9.562 16.466 1.00 62.92 85 ASN A C 1
ATOM 677 O O . ASN A 1 85 ? 16.883 9.817 17.405 1.00 63.10 85 ASN A O 1
ATOM 682 N N . LEU A 1 86 ? 18.927 9.401 16.607 1.00 59.28 86 LEU A N 1
ATOM 683 C CA . LEU A 1 86 ? 19.573 9.512 17.903 1.00 55.48 86 LEU A CA 1
ATOM 684 C C . LEU A 1 86 ? 20.174 10.889 18.187 1.00 52.81 86 LEU A C 1
ATOM 685 O O . LEU A 1 86 ? 19.968 11.446 19.262 1.00 51.61 86 LEU A O 1
ATOM 690 N N . LYS A 1 87 ? 20.919 11.432 17.226 1.00 50.34 87 LYS A N 1
ATOM 691 C CA . LYS A 1 87 ? 21.557 12.729 17.405 1.00 48.67 87 LYS A CA 1
ATOM 692 C C . LYS A 1 87 ? 22.302 13.226 16.172 1.00 46.68 87 LYS A C 1
ATOM 693 O O . LYS A 1 87 ? 22.685 12.449 15.294 1.00 47.32 87 LYS A O 1
ATOM 699 N N . PHE A 1 88 ? 22.497 14.537 16.105 1.00 44.28 88 PHE A N 1
ATOM 700 C CA . PHE A 1 88 ? 23.236 15.125 15.001 1.00 43.31 88 PHE A CA 1
ATOM 701 C C . PHE A 1 88 ? 24.506 15.782 15.539 1.00 44.75 88 PHE A C 1
ATOM 702 O O . PHE A 1 88 ? 24.496 16.361 16.622 1.00 47.19 88 PHE A O 1
ATOM 710 N N . PHE A 1 89 ? 25.595 15.694 14.784 1.00 44.96 89 PHE A N 1
ATOM 711 C CA . PHE A 1 89 ? 26.858 16.293 15.194 1.00 46.74 89 PHE A CA 1
ATOM 712 C C . PHE A 1 89 ? 27.359 17.224 14.091 1.00 49.45 89 PHE A C 1
ATOM 713 O O . PHE A 1 89 ? 27.759 16.753 13.020 1.00 50.65 89 PHE A O 1
ATOM 721 N N . LYS A 1 90 ? 27.341 18.532 14.335 1.00 50.92 90 LYS A N 1
ATOM 722 C CA . LYS A 1 90 ? 27.851 19.464 13.338 1.00 52.39 90 LYS A CA 1
ATOM 723 C C . LYS A 1 90 ? 29.275 19.015 13.044 1.00 53.85 90 LYS A C 1
ATOM 724 O O . LYS A 1 90 ? 29.707 18.985 11.900 1.00 55.73 90 LYS A O 1
ATOM 730 N N . GLN A 1 91 ? 29.988 18.649 14.110 1.00 55.53 91 GLN A N 1
ATOM 731 C CA . GLN A 1 91 ? 31.366 18.173 14.010 1.00 57.79 91 GLN A CA 1
ATOM 732 C C . GLN A 1 91 ? 31.492 16.889 14.823 1.00 57.35 91 GLN A C 1
ATOM 733 O O . GLN A 1 91 ? 31.176 16.874 16.013 1.00 57.49 91 GLN A O 1
ATOM 739 N N . PHE A 1 92 ? 31.946 15.816 14.189 1.00 56.78 92 PHE A N 1
ATOM 740 C CA . PHE A 1 92 ? 32.110 14.551 14.893 1.00 56.91 92 PHE A CA 1
ATOM 741 C C . PHE A 1 92 ? 33.561 14.180 14.807 1.00 57.88 92 PHE A C 1
ATOM 742 O O . PHE A 1 92 ? 34.157 14.265 13.743 1.00 60.33 92 PHE A O 1
ATOM 750 N N . ASP A 1 93 ? 34.141 13.748 15.914 1.00 58.96 93 ASP A N 1
ATOM 751 C CA . ASP A 1 93 ? 35.556 13.395 15.899 1.00 59.52 93 ASP A CA 1
ATOM 752 C C . ASP A 1 93 ? 35.774 11.981 16.397 1.00 57.62 93 ASP A C 1
ATOM 753 O O . ASP A 1 93 ? 36.873 11.646 16.839 1.00 58.61 93 ASP A O 1
ATOM 758 N N . GLY A 1 94 ? 34.717 11.168 16.339 1.00 54.79 94 GLY A N 1
ATOM 759 C CA . GLY A 1 94 ? 34.793 9.787 16.773 1.00 49.74 94 GLY A CA 1
ATOM 760 C C . GLY A 1 94 ? 34.405 9.550 18.219 1.00 47.32 94 GLY A C 1
ATOM 761 O O . GLY A 1 94 ? 34.349 8.410 18.669 1.00 48.11 94 GLY A O 1
ATOM 762 N N . TYR A 1 95 ? 34.109 10.609 18.952 1.00 44.49 95 TYR A N 1
ATOM 763 C CA . TYR A 1 95 ? 33.757 10.456 20.354 1.00 43.48 95 TYR A CA 1
ATOM 764 C C . TYR A 1 95 ? 32.306 10.767 20.741 1.00 44.34 95 TYR A C 1
ATOM 765 O O . TYR A 1 95 ? 31.632 11.549 20.075 1.00 47.02 95 TYR A O 1
ATOM 774 N N . VAL A 1 96 ? 31.841 10.147 21.826 1.00 43.13 96 VAL A N 1
ATOM 775 C CA . VAL A 1 96 ? 30.506 10.375 22.385 1.00 42.14 96 VAL A CA 1
ATOM 776 C C . VAL A 1 96 ? 30.542 10.044 23.878 1.00 44.42 96 VAL A C 1
ATOM 777 O O . VAL A 1 96 ? 31.262 9.147 24.300 1.00 46.73 96 VAL A O 1
ATOM 781 N N . GLY A 1 97 ? 29.774 10.767 24.677 1.00 45.31 97 GLY A N 1
ATOM 782 C CA . GLY A 1 97 ? 29.754 10.510 26.102 1.00 47.19 97 GLY A CA 1
ATOM 783 C C . GLY A 1 97 ? 28.480 11.054 26.718 1.00 49.47 97 GLY A C 1
ATOM 784 O O . GLY A 1 97 ? 27.965 12.086 26.295 1.00 51.10 97 GLY A O 1
ATOM 785 N N . GLY A 1 98 ? 27.958 10.363 27.719 1.00 50.05 98 GLY A N 1
ATOM 786 C CA . GLY A 1 98 ? 26.745 10.837 28.347 1.00 52.31 98 GLY A CA 1
ATOM 787 C C . GLY A 1 98 ? 25.524 10.027 27.969 1.00 53.16 98 GLY A C 1
ATOM 788 O O . GLY A 1 98 ? 25.613 8.817 27.789 1.00 53.57 98 GLY A O 1
ATOM 789 N N . GLN A 1 99 ? 24.386 10.705 27.860 1.00 53.98 99 GLN A N 1
ATOM 790 C CA . GLN A 1 99 ? 23.117 10.075 27.504 1.00 54.74 99 GLN A CA 1
ATOM 791 C C . GLN A 1 99 ? 23.163 9.535 26.077 1.00 52.50 99 GLN A C 1
ATOM 792 O O . GLN A 1 99 ? 22.536 8.522 25.749 1.00 52.25 99 GLN A O 1
ATOM 798 N N . THR A 1 100 ? 23.923 10.220 25.235 1.00 49.78 100 THR A N 1
ATOM 799 C CA . THR A 1 100 ? 24.060 9.822 23.849 1.00 48.31 100 THR A CA 1
ATOM 800 C C . THR A 1 100 ? 24.659 8.427 23.801 1.00 46.65 100 THR A C 1
ATOM 801 O O . THR A 1 100 ? 24.146 7.543 23.132 1.00 46.62 100 THR A O 1
ATOM 805 N N . ALA A 1 101 ? 25.758 8.247 24.524 1.00 45.46 101 ALA A N 1
ATOM 806 C CA . ALA A 1 101 ? 26.451 6.968 24.600 1.00 42.78 101 ALA A CA 1
ATOM 807 C C . ALA A 1 101 ? 25.523 5.903 25.175 1.00 42.36 101 ALA A C 1
ATOM 808 O O . ALA A 1 101 ? 25.483 4.778 24.674 1.00 41.30 101 ALA A O 1
ATOM 810 N N . TRP A 1 102 ? 24.783 6.250 26.227 1.00 42.26 102 TRP A N 1
ATOM 811 C CA . TRP A 1 102 ? 23.840 5.308 26.821 1.00 43.38 102 TRP A CA 1
ATOM 812 C C . TRP A 1 102 ? 22.760 4.950 25.801 1.00 44.53 102 TRP A C 1
ATOM 813 O O . TRP A 1 102 ? 22.115 3.891 25.884 1.00 45.11 102 TRP A O 1
ATOM 824 N N . GLY A 1 103 ? 22.575 5.835 24.829 1.00 43.63 103 GLY A N 1
ATOM 825 C CA . GLY A 1 103 ? 21.592 5.575 23.804 1.00 43.50 103 GLY A CA 1
ATOM 826 C C . GLY A 1 103 ? 22.098 4.399 23.009 1.00 43.88 103 GLY A C 1
ATOM 827 O O . GLY A 1 103 ? 21.554 3.305 23.109 1.00 45.68 103 GLY A O 1
ATOM 828 N N . ILE A 1 104 ? 23.156 4.626 22.233 1.00 44.08 104 ILE A N 1
ATOM 829 C CA . ILE A 1 104 ? 23.769 3.588 21.413 1.00 43.32 104 ILE A CA 1
ATOM 830 C C . ILE A 1 104 ? 23.620 2.225 22.082 1.00 44.98 104 ILE A C 1
ATOM 831 O O . ILE A 1 104 ? 23.475 1.203 21.416 1.00 45.50 104 ILE A O 1
ATOM 836 N N . LEU A 1 105 ? 23.652 2.218 23.407 1.00 47.16 105 LEU A N 1
ATOM 837 C CA . LEU A 1 105 ? 23.511 0.979 24.150 1.00 49.16 105 LEU A CA 1
ATOM 838 C C . LEU A 1 105 ? 22.046 0.577 24.118 1.00 50.21 105 LEU A C 1
ATOM 839 O O . LEU A 1 105 ? 21.689 -0.469 23.579 1.00 50.89 105 LEU A O 1
ATOM 844 N N . SER A 1 106 ? 21.213 1.434 24.699 1.00 51.38 106 SER A N 1
ATOM 845 C CA . SER A 1 106 ? 19.772 1.232 24.767 1.00 52.52 106 SER A CA 1
ATOM 846 C C . SER A 1 106 ? 19.225 0.696 23.444 1.00 53.12 106 SER A C 1
ATOM 847 O O . SER A 1 106 ? 18.310 -0.126 23.438 1.00 53.75 106 SER A O 1
ATOM 850 N N . GLU A 1 107 ? 19.792 1.169 22.333 1.00 52.65 107 GLU A N 1
ATOM 851 C CA . GLU A 1 107 ? 19.379 0.741 21.002 1.00 53.33 107 GLU A CA 1
ATOM 852 C C . GLU A 1 107 ? 19.807 -0.689 20.763 1.00 54.17 107 GLU A C 1
ATOM 853 O O . GLU A 1 107 ? 18.982 -1.589 20.700 1.00 56.17 107 GLU A O 1
ATOM 859 N N . LEU A 1 108 ? 21.112 -0.877 20.604 1.00 55.31 108 LEU A N 1
ATOM 860 C CA . LEU A 1 108 ? 21.722 -2.185 20.384 1.00 54.06 108 LEU A CA 1
ATOM 861 C C . LEU A 1 108 ? 20.980 -3.340 21.070 1.00 56.45 108 LEU A C 1
ATOM 862 O O . LEU A 1 108 ? 20.740 -4.380 20.447 1.00 58.43 108 LEU A O 1
ATOM 867 N N . GLU A 1 109 ? 20.611 -3.178 22.340 1.00 56.60 109 GLU A N 1
ATOM 868 C CA . GLU A 1 109 ? 19.913 -4.264 23.007 1.00 59.44 109 GLU A CA 1
ATOM 869 C C . GLU A 1 109 ? 18.560 -4.496 22.362 1.00 61.43 109 GLU A C 1
ATOM 870 O O . GLU A 1 109 ? 18.156 -5.652 22.170 1.00 62.16 109 GLU A O 1
ATOM 876 N N . LYS A 1 110 ? 17.878 -3.397 22.015 1.00 63.19 110 LYS A N 1
ATOM 877 C CA . LYS A 1 110 ? 16.556 -3.434 21.365 1.00 62.86 110 LYS A CA 1
ATOM 878 C C . LYS A 1 110 ? 16.637 -4.261 20.093 1.00 62.71 110 LYS A C 1
ATOM 879 O O . LYS A 1 110 ? 15.612 -4.648 19.530 1.00 64.31 110 LYS A O 1
ATOM 885 N N . GLY A 1 111 ? 17.860 -4.525 19.646 1.00 61.22 111 GLY A N 1
ATOM 886 C CA . GLY A 1 111 ? 18.058 -5.317 18.449 1.00 59.92 111 GLY A CA 1
ATOM 887 C C . GLY A 1 111 ? 18.484 -4.448 17.294 1.00 59.62 111 GLY A C 1
ATOM 888 O O . GLY A 1 111 ? 19.020 -4.938 16.297 1.00 59.86 111 GLY A O 1
ATOM 889 N N . ARG A 1 112 ? 18.264 -3.146 17.449 1.00 58.55 112 ARG A N 1
ATOM 890 C CA . ARG A 1 112 ? 18.592 -2.164 16.422 1.00 57.73 112 ARG A CA 1
ATOM 891 C C . ARG A 1 112 ? 20.086 -2.014 16.169 1.00 56.46 112 ARG A C 1
ATOM 892 O O . ARG A 1 112 ? 20.908 -2.349 17.015 1.00 56.87 112 ARG A O 1
ATOM 900 N N . TYR A 1 113 ? 20.425 -1.479 15.004 1.00 54.55 113 TYR A N 1
ATOM 901 C CA . TYR A 1 113 ? 21.817 -1.249 14.624 1.00 53.58 113 TYR A CA 1
ATOM 902 C C . TYR A 1 113 ? 22.197 0.245 14.626 1.00 52.62 113 TYR A C 1
ATOM 903 O O . TYR A 1 113 ? 21.907 0.955 13.655 1.00 53.51 113 TYR A O 1
ATOM 912 N N . PRO A 1 114 ? 22.841 0.749 15.699 1.00 50.16 114 PRO A N 1
ATOM 913 C CA . PRO A 1 114 ? 23.195 2.169 15.642 1.00 48.00 114 PRO A CA 1
ATOM 914 C C . PRO A 1 114 ? 24.110 2.351 14.434 1.00 47.45 114 PRO A C 1
ATOM 915 O O . PRO A 1 114 ? 24.941 1.496 14.156 1.00 46.79 114 PRO A O 1
ATOM 919 N N . THR A 1 115 ? 23.956 3.449 13.706 1.00 47.81 115 THR A N 1
ATOM 920 C CA . THR A 1 115 ? 24.799 3.691 12.533 1.00 48.48 115 THR A CA 1
ATOM 921 C C . THR A 1 115 ? 25.106 5.184 12.352 1.00 49.47 115 THR A C 1
ATOM 922 O O . THR A 1 115 ? 24.230 6.037 12.506 1.00 48.81 115 THR A O 1
ATOM 926 N N . PHE A 1 116 ? 26.363 5.481 12.035 1.00 50.15 116 PHE A N 1
ATOM 927 C CA . PHE A 1 116 ? 26.822 6.848 11.835 1.00 52.22 116 PHE A CA 1
ATOM 928 C C . PHE A 1 116 ? 26.843 7.253 10.368 1.00 55.35 116 PHE A C 1
ATOM 929 O O . PHE A 1 116 ? 27.624 6.712 9.586 1.00 55.95 116 PHE A O 1
ATOM 937 N N . SER A 1 117 ? 26.019 8.230 10.003 1.00 59.76 117 SER A N 1
ATOM 938 C CA . SER A 1 117 ? 25.951 8.693 8.616 1.00 64.42 117 SER A CA 1
ATOM 939 C C . SER A 1 117 ? 26.943 9.817 8.304 1.00 67.81 117 SER A C 1
ATOM 940 O O . SER A 1 117 ? 26.920 10.879 8.920 1.00 67.89 117 SER A O 1
ATOM 943 N N . TYR A 1 118 ? 27.798 9.559 7.320 1.00 72.99 118 TYR A N 1
ATOM 944 C CA . TYR A 1 118 ? 28.849 10.478 6.875 1.00 78.01 118 TYR A CA 1
ATOM 945 C C . TYR A 1 118 ? 28.715 10.902 5.414 1.00 81.05 118 TYR A C 1
ATOM 946 O O . TYR A 1 118 ? 28.333 10.110 4.553 1.00 79.89 118 TYR A O 1
ATOM 955 N N . GLN A 1 119 ? 29.061 12.147 5.131 1.00 85.35 119 GLN A N 1
ATOM 956 C CA . GLN A 1 119 ? 29.126 12.588 3.752 1.00 89.25 119 GLN A CA 1
ATOM 957 C C . GLN A 1 119 ? 30.514 13.214 3.736 1.00 92.32 119 GLN A C 1
ATOM 958 O O . GLN A 1 119 ? 30.658 14.436 3.753 1.00 92.80 119 GLN A O 1
ATOM 964 N N . ASP A 1 120 ? 31.549 12.378 3.762 1.00 95.52 120 ASP A N 1
ATOM 965 C CA . ASP A 1 120 ? 32.891 12.941 3.751 1.00 99.49 120 ASP A CA 1
ATOM 966 C C . ASP A 1 120 ? 33.480 12.994 2.359 1.00 101.37 120 ASP A C 1
ATOM 967 O O . ASP A 1 120 ? 33.473 14.048 1.726 1.00 102.37 120 ASP A O 1
ATOM 972 N N . TRP A 1 121 ? 33.979 11.859 1.874 1.00 102.86 121 TRP A N 1
ATOM 973 C CA . TRP A 1 121 ? 34.598 11.845 0.564 1.00 104.78 121 TRP A CA 1
ATOM 974 C C . TRP A 1 121 ? 33.794 12.362 -0.587 1.00 105.13 121 TRP A C 1
ATOM 975 O O . TRP A 1 121 ? 32.564 12.447 -0.526 1.00 105.25 121 TRP A O 1
ATOM 986 N N . GLN A 1 122 ? 34.524 12.703 -1.648 1.00 105.55 122 GLN A N 1
ATOM 987 C CA . GLN A 1 122 ? 33.936 13.268 -2.842 1.00 106.33 122 GLN A CA 1
ATOM 988 C C . GLN A 1 122 ? 33.070 14.346 -2.213 1.00 105.60 122 GLN A C 1
ATOM 989 O O . GLN A 1 122 ? 33.267 14.674 -1.043 1.00 106.11 122 GLN A O 1
ATOM 995 N N . SER A 1 123 ? 32.137 14.932 -2.939 1.00 104.54 123 SER A N 1
ATOM 996 C CA . SER A 1 123 ? 31.325 15.953 -2.300 1.00 102.89 123 SER A CA 1
ATOM 997 C C . SER A 1 123 ? 29.943 15.368 -2.206 1.00 101.81 123 SER A C 1
ATOM 998 O O . SER A 1 123 ? 29.553 14.782 -1.205 1.00 100.98 123 SER A O 1
ATOM 1001 N N . ARG A 1 124 ? 29.223 15.512 -3.301 1.00 102.15 124 ARG A N 1
ATOM 1002 C CA . ARG A 1 124 ? 27.874 15.024 -3.413 1.00 101.62 124 ARG A CA 1
ATOM 1003 C C . ARG A 1 124 ? 27.988 13.576 -3.787 1.00 99.44 124 ARG A C 1
ATOM 1004 O O . ARG A 1 124 ? 28.566 13.222 -4.814 1.00 98.58 124 ARG A O 1
ATOM 1012 N N . ASP A 1 125 ? 27.462 12.721 -2.939 1.00 97.77 125 ASP A N 1
ATOM 1013 C CA . ASP A 1 125 ? 27.544 11.325 -3.251 1.00 96.95 125 ASP A CA 1
ATOM 1014 C C . ASP A 1 125 ? 26.746 10.516 -2.285 1.00 95.41 125 ASP A C 1
ATOM 1015 O O . ASP A 1 125 ? 26.024 11.038 -1.431 1.00 95.62 125 ASP A O 1
ATOM 1020 N N . GLN A 1 126 ? 26.898 9.216 -2.448 1.00 93.26 126 GLN A N 1
ATOM 1021 C CA . GLN A 1 126 ? 26.219 8.254 -1.632 1.00 90.75 126 GLN A CA 1
ATOM 1022 C C . GLN A 1 126 ? 26.660 8.434 -0.172 1.00 88.68 126 GLN A C 1
ATOM 1023 O O . GLN A 1 126 ? 27.735 8.977 0.100 1.00 87.95 126 GLN A O 1
ATOM 1029 N N . ARG A 1 127 ? 25.816 7.999 0.760 1.00 86.21 127 ARG A N 1
ATOM 1030 C CA . ARG A 1 127 ? 26.107 8.099 2.187 1.00 83.90 127 ARG A CA 1
ATOM 1031 C C . ARG A 1 127 ? 27.085 6.986 2.597 1.00 81.90 127 ARG A C 1
ATOM 1032 O O . ARG A 1 127 ? 26.821 5.794 2.382 1.00 82.16 127 ARG A O 1
ATOM 1040 N N . ILE A 1 128 ? 28.210 7.381 3.185 1.00 77.98 128 ILE A N 1
ATOM 1041 C CA . ILE A 1 128 ? 29.224 6.432 3.636 1.00 73.95 128 ILE A CA 1
ATOM 1042 C C . ILE A 1 128 ? 28.978 6.189 5.117 1.00 69.39 128 ILE A C 1
ATOM 1043 O O . ILE A 1 128 ? 29.386 6.977 5.960 1.00 70.01 128 ILE A O 1
ATOM 1048 N N . GLU A 1 129 ? 28.283 5.095 5.414 1.00 64.63 129 GLU A N 1
ATOM 1049 C CA . GLU A 1 129 ? 27.921 4.726 6.783 1.00 60.87 129 GLU A CA 1
ATOM 1050 C C . GLU A 1 129 ? 28.956 3.899 7.575 1.00 57.71 129 GLU A C 1
ATOM 1051 O O . GLU A 1 129 ? 30.008 3.497 7.052 1.00 56.65 129 GLU A O 1
ATOM 1057 N N . VAL A 1 130 ? 28.626 3.674 8.847 1.00 52.87 130 VAL A N 1
ATOM 1058 C CA . VAL A 1 130 ? 29.426 2.901 9.793 1.00 48.16 130 VAL A CA 1
ATOM 1059 C C . VAL A 1 130 ? 28.459 2.454 10.890 1.00 47.36 130 VAL A C 1
ATOM 1060 O O . VAL A 1 130 ? 28.074 3.239 11.745 1.00 45.94 130 VAL A O 1
ATOM 1064 N N . ALA A 1 131 ? 28.055 1.192 10.859 1.00 47.62 131 ALA A N 1
ATOM 1065 C CA . ALA A 1 131 ? 27.103 0.693 11.837 1.00 47.99 131 ALA A CA 1
ATOM 1066 C C . ALA A 1 131 ? 27.682 -0.356 12.759 1.00 48.25 131 ALA A C 1
ATOM 1067 O O . ALA A 1 131 ? 28.756 -0.886 12.503 1.00 48.94 131 ALA A O 1
ATOM 1069 N N . LEU A 1 132 ? 26.945 -0.654 13.825 1.00 48.45 132 LEU A N 1
ATOM 1070 C CA . LEU A 1 132 ? 27.355 -1.627 14.825 1.00 49.28 132 LEU A CA 1
ATOM 1071 C C . LEU A 1 132 ? 26.267 -2.680 14.950 1.00 50.64 132 LEU A C 1
ATOM 1072 O O . LEU A 1 132 ? 25.141 -2.365 15.340 1.00 50.70 132 LEU A O 1
ATOM 1077 N N . SER A 1 133 ? 26.603 -3.929 14.644 1.00 51.60 133 SER A N 1
ATOM 1078 C CA . SER A 1 133 ? 25.632 -5.012 14.725 1.00 52.45 133 SER A CA 1
ATOM 1079 C C . SER A 1 133 ? 25.224 -5.339 16.158 1.00 52.65 133 SER A C 1
ATOM 1080 O O . SER A 1 133 ? 26.036 -5.189 17.053 1.00 55.59 133 SER A O 1
ATOM 1083 N N . SER A 1 134 ? 23.986 -5.782 16.389 1.00 52.10 134 SER A N 1
ATOM 1084 C CA . SER A 1 134 ? 23.579 -6.103 17.755 1.00 53.67 134 SER A CA 1
ATOM 1085 C C . SER A 1 134 ? 23.418 -7.604 17.933 1.00 55.87 134 SER A C 1
ATOM 1086 O O . SER A 1 134 ? 22.575 -8.084 18.705 1.00 56.02 134 SER A O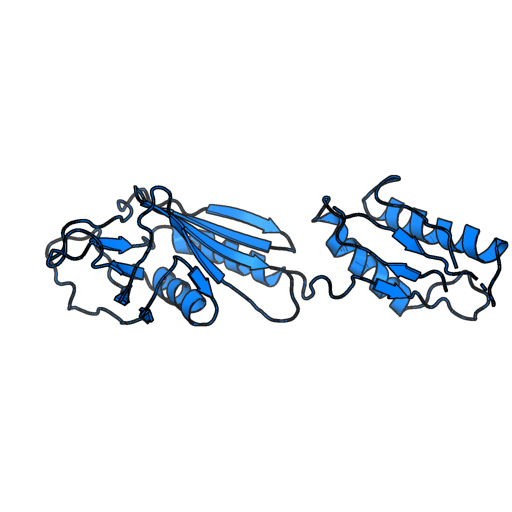 1
ATOM 1089 N N . VAL A 1 135 ? 24.280 -8.333 17.240 1.00 57.64 135 VAL A N 1
ATOM 1090 C CA . VAL A 1 135 ? 24.275 -9.785 17.266 1.00 60.22 135 VAL A CA 1
ATOM 1091 C C . VAL A 1 135 ? 24.338 -10.434 18.645 1.00 60.93 135 VAL A C 1
ATOM 1092 O O . VAL A 1 135 ? 23.339 -10.890 19.196 1.00 62.08 135 VAL A O 1
ATOM 1096 N N . LEU A 1 136 ? 25.544 -10.473 19.183 1.00 60.80 136 LEU A N 1
ATOM 1097 C CA . LEU A 1 136 ? 25.826 -11.097 20.445 1.00 60.63 136 LEU A CA 1
ATOM 1098 C C . LEU A 1 136 ? 25.679 -10.080 21.526 1.00 60.32 136 LEU A C 1
ATOM 1099 O O . LEU A 1 136 ? 25.366 -10.412 22.670 1.00 60.40 136 LEU A O 1
ATOM 1104 N N . PHE A 1 137 ? 25.910 -8.834 21.143 1.00 58.88 137 PHE A N 1
ATOM 1105 C CA . PHE A 1 137 ? 25.800 -7.734 22.067 1.00 57.94 137 PHE A CA 1
ATOM 1106 C C . PHE A 1 137 ? 25.197 -8.127 23.415 1.00 58.97 137 PHE A C 1
ATOM 1107 O O . PHE A 1 137 ? 25.865 -8.049 24.448 1.00 59.84 137 PHE A O 1
ATOM 1115 N N . GLN A 1 138 ? 23.940 -8.561 23.400 1.00 60.24 138 GLN A N 1
ATOM 1116 C CA . GLN A 1 138 ? 23.238 -8.926 24.630 1.00 61.68 138 GLN A CA 1
ATOM 1117 C C . GLN A 1 138 ? 24.000 -9.769 25.641 1.00 63.02 138 GLN A C 1
ATOM 1118 O O . GLN A 1 138 ? 24.042 -9.413 26.820 1.00 64.19 138 GLN A O 1
ATOM 1124 N N . ASN A 1 139 ? 24.583 -10.887 25.207 1.00 63.81 139 ASN A N 1
ATOM 1125 C CA . ASN A 1 139 ? 25.328 -11.733 26.136 1.00 63.11 139 ASN A CA 1
ATOM 1126 C C . ASN A 1 139 ? 26.325 -10.878 26.898 1.00 61.81 139 ASN A C 1
ATOM 1127 O O . ASN A 1 139 ? 26.267 -10.784 28.126 1.00 61.16 139 ASN A O 1
ATOM 1132 N N . LYS A 1 140 ? 27.224 -10.251 26.139 1.00 60.10 140 LYS A N 1
ATOM 1133 C CA . LYS A 1 140 ? 28.272 -9.383 26.663 1.00 58.78 140 LYS A CA 1
ATOM 1134 C C . LYS A 1 140 ? 27.761 -8.157 27.421 1.00 57.58 140 LYS A C 1
ATOM 1135 O O . LYS A 1 140 ? 28.371 -7.734 28.400 1.00 57.47 140 LYS A O 1
ATOM 1141 N N . TYR A 1 141 ? 26.657 -7.576 26.971 1.00 55.91 141 TYR A N 1
ATOM 1142 C CA . TYR A 1 141 ? 26.123 -6.405 27.640 1.00 57.12 141 TYR A CA 1
ATOM 1143 C C . TYR A 1 141 ? 25.825 -6.733 29.088 1.00 57.09 141 TYR A C 1
ATOM 1144 O O . TYR A 1 141 ? 26.050 -5.912 29.998 1.00 57.42 141 TYR A O 1
ATOM 1153 N N . ASN A 1 142 ? 25.299 -7.938 29.291 1.00 56.22 142 ASN A N 1
ATOM 1154 C CA . ASN A 1 142 ? 24.961 -8.416 30.627 1.00 55.08 142 ASN A CA 1
ATOM 1155 C C . ASN A 1 142 ? 26.238 -8.524 31.460 1.00 53.22 142 ASN A C 1
ATOM 1156 O O . ASN A 1 142 ? 26.217 -8.391 32.695 1.00 52.91 142 ASN A O 1
ATOM 1161 N N . ALA A 1 143 ? 27.349 -8.751 30.761 1.00 49.96 143 ALA A N 1
ATOM 1162 C CA . ALA A 1 143 ? 28.651 -8.843 31.392 1.00 47.38 143 ALA A CA 1
ATOM 1163 C C . ALA A 1 143 ? 29.109 -7.405 31.649 1.00 46.69 143 ALA A C 1
ATOM 1164 O O . ALA A 1 143 ? 29.669 -7.092 32.705 1.00 47.27 143 ALA A O 1
ATOM 1166 N N . PHE A 1 144 ? 28.843 -6.532 30.680 1.00 44.93 144 PHE A N 1
ATOM 1167 C CA . PHE A 1 144 ? 29.209 -5.126 30.778 1.00 42.46 144 PHE A CA 1
ATOM 1168 C C . PHE A 1 144 ? 28.537 -4.499 31.980 1.00 42.21 144 PHE A C 1
ATOM 1169 O O . PHE A 1 144 ? 29.176 -3.792 32.756 1.00 41.43 144 PHE A O 1
ATOM 1177 N N . SER A 1 145 ? 27.250 -4.779 32.151 1.00 42.51 145 SER A N 1
ATOM 1178 C CA . SER A 1 145 ? 26.506 -4.189 33.250 1.00 44.32 145 SER A CA 1
ATOM 1179 C C . SER A 1 145 ? 26.972 -4.607 34.616 1.00 44.17 145 SER A C 1
ATOM 1180 O O . SER A 1 145 ? 27.068 -3.776 35.537 1.00 43.00 145 SER A O 1
ATOM 1183 N N . ASP A 1 146 ? 27.240 -5.905 34.737 1.00 44.90 146 ASP A N 1
ATOM 1184 C CA . ASP A 1 146 ? 27.695 -6.510 35.987 1.00 44.52 146 ASP A CA 1
ATOM 1185 C C . ASP A 1 146 ? 28.978 -5.812 36.356 1.00 42.43 146 ASP A C 1
ATOM 1186 O O . ASP A 1 146 ? 29.167 -5.363 37.481 1.00 40.69 146 ASP A O 1
ATOM 1191 N N . CYS A 1 147 ? 29.838 -5.693 35.364 1.00 42.10 147 CYS A N 1
ATOM 1192 C CA . CYS A 1 147 ? 31.108 -5.050 35.548 1.00 44.35 147 CYS A CA 1
ATOM 1193 C C . CYS A 1 147 ? 30.951 -3.644 36.093 1.00 44.95 147 CYS A C 1
ATOM 1194 O O . CYS A 1 147 ? 31.731 -3.212 36.954 1.00 45.23 147 CYS A O 1
ATOM 1197 N N . ILE A 1 148 ? 29.950 -2.930 35.587 1.00 44.97 148 ILE A N 1
ATOM 1198 C CA . ILE A 1 148 ? 29.706 -1.567 36.032 1.00 45.36 148 ILE A CA 1
ATOM 1199 C C . ILE A 1 148 ? 29.218 -1.535 37.461 1.00 47.52 148 ILE A C 1
ATOM 1200 O O . ILE A 1 148 ? 29.629 -0.684 38.240 1.00 48.18 148 ILE A O 1
ATOM 1205 N N . SER A 1 149 ? 28.336 -2.463 37.809 1.00 51.31 149 SER A N 1
ATOM 1206 C CA . SER A 1 149 ? 27.781 -2.509 39.161 1.00 53.80 149 SER A CA 1
ATOM 1207 C C . SER A 1 149 ? 28.841 -2.703 40.231 1.00 55.33 149 SER A C 1
ATOM 1208 O O . SER A 1 149 ? 28.716 -2.186 41.344 1.00 56.33 149 SER A O 1
ATOM 1211 N N . ASN A 1 150 ? 29.892 -3.439 39.884 1.00 57.05 150 ASN A N 1
ATOM 1212 C CA . ASN A 1 150 ? 30.980 -3.720 40.811 1.00 57.53 150 ASN A CA 1
ATOM 1213 C C . ASN A 1 150 ? 32.099 -2.708 40.657 1.00 57.97 150 ASN A C 1
ATOM 1214 O O . ASN A 1 150 ? 33.218 -2.916 41.128 1.00 58.77 150 ASN A O 1
ATOM 1219 N N . LEU A 1 151 ? 31.787 -1.599 40.002 1.00 57.73 151 LEU A N 1
ATOM 1220 C CA . LEU A 1 151 ? 32.770 -0.551 39.783 1.00 56.71 151 LEU A CA 1
ATOM 1221 C C . LEU A 1 151 ? 32.925 0.275 41.051 1.00 57.07 151 LEU A C 1
ATOM 1222 O O . LEU A 1 151 ? 31.920 0.759 41.589 1.00 57.73 151 LEU A O 1
ATOM 1227 N N . LEU A 1 152 ? 34.164 0.418 41.535 1.00 56.16 152 LEU A N 1
ATOM 1228 C CA . LEU A 1 152 ? 34.429 1.219 42.739 1.00 54.84 152 LEU A CA 1
ATOM 1229 C C . LEU A 1 152 ? 33.740 2.562 42.598 1.00 55.62 152 LEU A C 1
ATOM 1230 O O . LEU A 1 152 ? 33.830 3.207 41.558 1.00 56.02 152 LEU A O 1
ATOM 1235 N N . LYS A 1 153 ? 33.063 2.985 43.654 1.00 56.44 153 LYS A N 1
ATOM 1236 C CA . LYS A 1 153 ? 32.334 4.243 43.639 1.00 57.99 153 LYS A CA 1
ATOM 1237 C C . LYS A 1 153 ? 33.177 5.482 43.943 1.00 57.96 153 LYS A C 1
ATOM 1238 O O . LYS A 1 153 ? 32.690 6.456 44.510 1.00 57.79 153 LYS A O 1
ATOM 1244 N N . TYR A 1 154 ? 34.447 5.440 43.565 1.00 58.02 154 TYR A N 1
ATOM 1245 C CA . TYR A 1 154 ? 35.330 6.581 43.756 1.00 58.99 154 TYR A CA 1
ATOM 1246 C C . TYR A 1 154 ? 36.522 6.520 42.801 1.00 61.48 154 TYR A C 1
ATOM 1247 O O . TYR A 1 154 ? 36.863 5.455 42.276 1.00 63.41 154 TYR A O 1
ATOM 1256 N N . SER A 1 155 ? 37.135 7.673 42.557 1.00 63.53 155 SER A N 1
ATOM 1257 C CA . SER A 1 155 ? 38.278 7.785 41.654 1.00 65.09 155 SER A CA 1
ATOM 1258 C C . SER A 1 155 ? 39.458 8.204 42.492 1.00 67.07 155 SER A C 1
ATOM 1259 O O . SER A 1 155 ? 39.558 7.790 43.644 1.00 68.01 155 SER A O 1
ATOM 1262 N N . PHE A 1 156 ? 40.342 9.026 41.922 1.00 69.44 156 PHE A N 1
ATOM 1263 C CA . PHE A 1 156 ? 41.504 9.537 42.650 1.00 70.44 156 PHE A CA 1
ATOM 1264 C C . PHE A 1 156 ? 41.005 10.533 43.701 1.00 71.60 156 PHE A C 1
ATOM 1265 O O . PHE A 1 156 ? 41.562 11.615 43.893 1.00 70.55 156 PHE A O 1
ATOM 1273 N N . GLU A 1 157 ? 39.923 10.121 44.356 1.00 73.47 157 GLU A N 1
ATOM 1274 C CA . GLU A 1 157 ? 39.230 10.841 45.410 1.00 73.87 157 GLU A CA 1
ATOM 1275 C C . GLU A 1 157 ? 39.900 10.406 46.695 1.00 73.21 157 GLU A C 1
ATOM 1276 O O . GLU A 1 157 ? 39.327 10.488 47.779 1.00 72.58 157 GLU A O 1
ATOM 1282 N N . ASP A 1 158 ? 41.114 9.902 46.548 1.00 73.38 158 ASP A N 1
ATOM 1283 C CA . ASP A 1 158 ? 41.891 9.432 47.675 1.00 74.19 158 ASP A CA 1
ATOM 1284 C C . ASP A 1 158 ? 43.361 9.574 47.309 1.00 73.98 158 ASP A C 1
ATOM 1285 O O . ASP A 1 158 ? 44.181 8.707 47.606 1.00 73.12 158 ASP A O 1
ATOM 1290 N N . ILE A 1 159 ? 43.673 10.681 46.647 1.00 74.51 159 ILE A N 1
ATOM 1291 C CA . ILE A 1 159 ? 45.030 10.981 46.214 1.00 74.83 159 ILE A CA 1
ATOM 1292 C C . ILE A 1 159 ? 45.915 11.385 47.388 1.00 72.93 159 ILE A C 1
ATOM 1293 O O . ILE A 1 159 ? 47.109 11.125 47.386 1.00 71.80 159 ILE A O 1
ATOM 1298 N N . ALA A 1 160 ? 45.320 12.012 48.395 1.00 72.67 160 ALA A N 1
ATOM 1299 C CA . ALA A 1 160 ? 46.055 12.431 49.579 1.00 72.72 160 ALA A CA 1
ATOM 1300 C C . ALA A 1 160 ? 45.172 12.308 50.822 1.00 73.76 160 ALA A C 1
ATOM 1301 O O . ALA A 1 160 ? 44.189 13.040 50.971 1.00 73.16 160 ALA A O 1
ATOM 1303 N N . PHE A 1 161 ? 45.516 11.375 51.708 1.00 75.18 161 PHE A N 1
ATOM 1304 C CA . PHE A 1 161 ? 44.755 11.172 52.946 1.00 76.39 161 PHE A CA 1
ATOM 1305 C C . PHE A 1 161 ? 45.624 11.384 54.197 1.00 76.45 161 PHE A C 1
ATOM 1306 O O . PHE A 1 161 ? 46.815 11.063 54.204 1.00 77.36 161 PHE A O 1
ATOM 1314 N N . THR A 1 162 ? 45.034 11.959 55.240 1.00 76.00 162 THR A N 1
ATOM 1315 C CA . THR A 1 162 ? 45.745 12.174 56.502 1.00 76.18 162 THR A CA 1
ATOM 1316 C C . THR A 1 162 ? 45.153 11.232 57.531 1.00 75.40 162 THR A C 1
ATOM 1317 O O . THR A 1 162 ? 44.028 11.445 57.967 1.00 74.96 162 THR A O 1
ATOM 1321 N N . ILE A 1 163 ? 45.883 10.191 57.918 1.00 74.54 163 ILE A N 1
ATOM 1322 C CA . ILE A 1 163 ? 45.336 9.273 58.905 1.00 74.10 163 ILE A CA 1
ATOM 1323 C C . ILE A 1 163 ? 45.365 9.925 60.285 1.00 73.39 163 ILE A C 1
ATOM 1324 O O . ILE A 1 163 ? 46.318 10.615 60.645 1.00 73.02 163 ILE A O 1
ATOM 1329 N N . LEU A 1 164 ? 44.286 9.727 61.031 1.00 73.04 164 LEU A N 1
ATOM 1330 C CA . LEU A 1 164 ? 44.133 10.309 62.353 1.00 74.25 164 LEU A CA 1
ATOM 1331 C C . LEU A 1 164 ? 44.096 9.208 63.401 1.00 75.25 164 LEU A C 1
ATOM 1332 O O . LEU A 1 164 ? 43.045 8.620 63.625 1.00 75.88 164 LEU A O 1
ATOM 1337 N N . HIS A 1 165 ? 45.234 8.926 64.037 1.00 75.71 165 HIS A N 1
ATOM 1338 C CA . HIS A 1 165 ? 45.303 7.879 65.067 1.00 75.07 165 HIS A CA 1
ATOM 1339 C C . HIS A 1 165 ? 44.617 8.396 66.347 1.00 75.51 165 HIS A C 1
ATOM 1340 O O . HIS A 1 165 ? 44.535 9.606 66.554 1.00 75.25 165 HIS A O 1
ATOM 1347 N N . TYR A 1 166 ? 44.102 7.508 67.194 1.00 77.05 166 TYR A N 1
ATOM 1348 C CA . TYR A 1 166 ? 43.419 8.001 68.384 1.00 79.35 166 TYR A CA 1
ATOM 1349 C C . TYR A 1 166 ? 44.090 7.877 69.749 1.00 80.84 166 TYR A C 1
ATOM 1350 O O . TYR A 1 166 ? 44.934 7.017 70.005 1.00 79.57 166 TYR A O 1
ATOM 1359 N N . GLU A 1 167 ? 43.656 8.782 70.614 1.00 83.98 167 GLU A N 1
ATOM 1360 C CA . GLU A 1 167 ? 44.138 8.963 71.969 1.00 86.49 167 GLU A CA 1
ATOM 1361 C C . GLU A 1 167 ? 45.412 9.771 71.837 1.00 87.63 167 GLU A C 1
ATOM 1362 O O . GLU A 1 167 ? 46.085 10.056 72.822 1.00 87.47 167 GLU A O 1
ATOM 1368 N N . ARG A 1 168 ? 45.711 10.153 70.596 1.00 89.80 168 ARG A N 1
ATOM 1369 C CA . ARG A 1 168 ? 46.891 10.942 70.267 1.00 92.48 168 ARG A CA 1
ATOM 1370 C C . ARG A 1 168 ? 48.145 10.169 70.595 1.00 93.43 168 ARG A C 1
ATOM 1371 O O . ARG A 1 168 ? 49.183 10.381 69.960 1.00 92.79 168 ARG A O 1
ATOM 1379 N N . GLN A 1 169 ? 48.044 9.289 71.597 1.00 95.11 169 GLN A N 1
ATOM 1380 C CA . GLN A 1 169 ? 49.172 8.462 72.033 1.00 95.91 169 GLN A CA 1
ATOM 1381 C C . GLN A 1 169 ? 49.929 8.069 70.788 1.00 95.44 169 GLN A C 1
ATOM 1382 O O . GLN A 1 169 ? 51.148 7.846 70.811 1.00 96.24 169 GLN A O 1
ATOM 1388 N N . GLY A 1 170 ? 49.181 7.976 69.696 1.00 93.31 170 GLY A N 1
ATOM 1389 C CA . GLY A 1 170 ? 49.807 7.672 68.444 1.00 90.44 170 GLY A CA 1
ATOM 1390 C C . GLY A 1 170 ? 49.539 6.389 67.700 1.00 88.31 170 GLY A C 1
ATOM 1391 O O . GLY A 1 170 ? 48.849 6.397 66.684 1.00 89.64 170 GLY A O 1
ATOM 1392 N N . ASP A 1 171 ? 50.068 5.280 68.199 1.00 85.22 171 ASP A N 1
ATOM 1393 C CA . ASP A 1 171 ? 49.948 4.025 67.479 1.00 81.58 171 ASP A CA 1
ATOM 1394 C C . ASP A 1 171 ? 48.578 3.488 67.036 1.00 79.57 171 ASP A C 1
ATOM 1395 O O . ASP A 1 171 ? 48.490 2.915 65.949 1.00 79.68 171 ASP A O 1
ATOM 1400 N N . GLN A 1 172 ? 47.508 3.667 67.810 1.00 76.48 172 GLN A N 1
ATOM 1401 C CA . GLN A 1 172 ? 46.216 3.126 67.362 1.00 72.83 172 GLN A CA 1
ATOM 1402 C C . GLN A 1 172 ? 45.454 3.921 66.306 1.00 72.05 172 GLN A C 1
ATOM 1403 O O . GLN A 1 172 ? 45.151 5.092 66.492 1.00 72.39 172 GLN A O 1
ATOM 1409 N N . LEU A 1 173 ? 45.133 3.262 65.195 1.00 72.08 173 LEU A N 1
ATOM 1410 C CA . LEU A 1 173 ? 44.408 3.889 64.087 1.00 71.78 173 LEU A CA 1
ATOM 1411 C C . LEU A 1 173 ? 42.915 4.013 64.379 1.00 71.99 173 LEU A C 1
ATOM 1412 O O . LEU A 1 173 ? 42.342 3.144 65.028 1.00 73.15 173 LEU A O 1
ATOM 1417 N N . THR A 1 174 ? 42.295 5.090 63.896 1.00 72.28 174 THR A N 1
ATOM 1418 C CA . THR A 1 174 ? 40.855 5.344 64.100 1.00 72.86 174 THR A CA 1
ATOM 1419 C C . THR A 1 174 ? 39.975 4.347 63.330 1.00 72.77 174 THR A C 1
ATOM 1420 O O . THR A 1 174 ? 40.474 3.568 62.527 1.00 73.12 174 THR A O 1
ATOM 1424 N N . LYS A 1 175 ? 38.668 4.385 63.579 1.00 72.79 175 LYS A N 1
ATOM 1425 C CA . LYS A 1 175 ? 37.724 3.500 62.908 1.00 72.77 175 LYS A CA 1
ATOM 1426 C C . LYS A 1 175 ? 37.752 3.854 61.431 1.00 72.74 175 LYS A C 1
ATOM 1427 O O . LYS A 1 175 ? 37.833 2.978 60.560 1.00 73.89 175 LYS A O 1
ATOM 1433 N N . ALA A 1 176 ? 37.693 5.155 61.166 1.00 70.75 176 ALA A N 1
ATOM 1434 C CA . ALA A 1 176 ? 37.726 5.674 59.813 1.00 68.39 176 ALA A CA 1
ATOM 1435 C C . ALA A 1 176 ? 39.092 5.461 59.180 1.00 66.75 176 ALA A C 1
ATOM 1436 O O . ALA A 1 176 ? 39.195 4.845 58.128 1.00 68.16 176 ALA A O 1
ATOM 1438 N N . SER A 1 177 ? 40.144 5.964 59.812 1.00 64.79 177 SER A N 1
ATOM 1439 C CA . SER A 1 177 ? 41.472 5.798 59.241 1.00 64.00 177 SER A CA 1
ATOM 1440 C C . SER A 1 177 ? 41.675 4.382 58.739 1.00 63.51 177 SER A C 1
ATOM 1441 O O . SER A 1 177 ? 42.407 4.162 57.777 1.00 63.29 177 SER A O 1
ATOM 1444 N N . LYS A 1 178 ? 41.019 3.419 59.377 1.00 63.38 178 LYS A N 1
ATOM 1445 C CA . LYS A 1 178 ? 41.128 2.038 58.925 1.00 63.44 178 LYS A CA 1
ATOM 1446 C C . LYS A 1 178 ? 40.239 1.812 57.705 1.00 63.30 178 LYS A C 1
ATOM 1447 O O . LYS A 1 178 ? 40.575 1.028 56.819 1.00 62.81 178 LYS A O 1
ATOM 1453 N N . LYS A 1 179 ? 39.096 2.490 57.677 1.00 63.05 179 LYS A N 1
ATOM 1454 C CA . LYS A 1 179 ? 38.162 2.385 56.563 1.00 63.23 179 LYS A CA 1
ATOM 1455 C C . LYS A 1 179 ? 38.769 3.072 55.336 1.00 63.60 179 LYS A C 1
ATOM 1456 O O . LYS A 1 179 ? 38.512 2.676 54.199 1.00 64.95 179 LYS A O 1
ATOM 1462 N N . ARG A 1 180 ? 39.588 4.089 55.567 1.00 63.79 180 ARG A N 1
ATOM 1463 C CA . ARG A 1 180 ? 40.216 4.811 54.472 1.00 65.31 180 ARG A CA 1
ATOM 1464 C C . ARG A 1 180 ? 41.355 4.004 53.899 1.00 64.55 180 ARG A C 1
ATOM 1465 O O . ARG A 1 180 ? 41.701 4.167 52.729 1.00 66.23 180 ARG A O 1
ATOM 1473 N N . LEU A 1 181 ? 41.944 3.130 54.708 1.00 62.46 181 LEU A N 1
ATOM 1474 C CA . LEU A 1 181 ? 43.039 2.316 54.204 1.00 61.83 181 LEU A CA 1
ATOM 1475 C C . LEU A 1 181 ? 42.539 1.268 53.240 1.00 61.43 181 LEU A C 1
ATOM 1476 O O . LEU A 1 181 ? 42.844 1.339 52.061 1.00 62.57 181 LEU A O 1
ATOM 1481 N N . SER A 1 182 ? 41.778 0.299 53.728 1.00 61.91 182 SER A N 1
ATOM 1482 C CA . SER A 1 182 ? 41.248 -0.743 52.855 1.00 63.69 182 SER A CA 1
ATOM 1483 C C . SER A 1 182 ? 40.812 -0.054 51.573 1.00 64.00 182 SER A C 1
ATOM 1484 O O . SER A 1 182 ? 41.165 -0.462 50.464 1.00 64.65 182 SER A O 1
ATOM 1487 N N . GLN A 1 183 ? 40.041 1.010 51.757 1.00 63.83 183 GLN A N 1
ATOM 1488 C CA . GLN A 1 183 ? 39.521 1.814 50.661 1.00 63.60 183 GLN A CA 1
ATOM 1489 C C . GLN A 1 183 ? 40.614 2.115 49.646 1.00 62.95 183 GLN A C 1
ATOM 1490 O O . GLN A 1 183 ? 40.454 1.901 48.440 1.00 63.02 183 GLN A O 1
ATOM 1496 N N . ILE A 1 184 ? 41.729 2.617 50.161 1.00 61.98 184 ILE A N 1
ATOM 1497 C CA . ILE A 1 184 ? 42.880 2.954 49.347 1.00 60.67 184 ILE A CA 1
ATOM 1498 C C . ILE A 1 184 ? 43.581 1.692 48.831 1.00 59.46 184 ILE A C 1
ATOM 1499 O O . ILE A 1 184 ? 44.304 1.735 47.849 1.00 59.17 184 ILE A O 1
ATOM 1504 N N . ALA A 1 185 ? 43.343 0.562 49.481 1.00 58.20 185 ALA A N 1
ATOM 1505 C CA . ALA A 1 185 ? 43.983 -0.677 49.081 1.00 56.77 185 ALA A CA 1
ATOM 1506 C C . ALA A 1 185 ? 43.175 -1.381 48.011 1.00 56.90 185 ALA A C 1
ATOM 1507 O O . ALA A 1 185 ? 43.711 -2.037 47.124 1.00 56.98 185 ALA A O 1
ATOM 1509 N N . ASP A 1 186 ? 41.852 -1.224 48.113 1.00 57.91 186 ASP A N 1
ATOM 1510 C CA . ASP A 1 186 ? 40.918 -1.820 47.174 1.00 59.17 186 ASP A CA 1
ATOM 1511 C C . ASP A 1 186 ? 41.080 -1.263 45.772 1.00 60.43 186 ASP A C 1
ATOM 1512 O O . ASP A 1 186 ? 40.604 -1.845 44.791 1.00 59.89 186 ASP A O 1
ATOM 1517 N N . TYR A 1 187 ? 41.721 -0.107 45.697 1.00 62.09 187 TYR A N 1
ATOM 1518 C CA . TYR A 1 187 ? 41.988 0.570 44.440 1.00 63.47 187 TYR A CA 1
ATOM 1519 C C . TYR A 1 187 ? 43.335 0.010 44.014 1.00 64.97 187 TYR A C 1
ATOM 1520 O O . TYR A 1 187 ? 43.433 -0.932 43.231 1.00 65.62 187 TYR A O 1
ATOM 1529 N N . ILE A 1 188 ? 44.359 0.634 44.577 1.00 66.13 188 ILE A N 1
ATOM 1530 C CA . ILE A 1 188 ? 45.754 0.298 44.404 1.00 67.52 188 ILE A CA 1
ATOM 1531 C C . ILE A 1 188 ? 46.005 -1.060 43.791 1.00 69.71 188 ILE A C 1
ATOM 1532 O O . ILE A 1 188 ? 46.661 -1.184 42.755 1.00 71.74 188 ILE A O 1
ATOM 1537 N N . ARG A 1 189 ? 45.492 -2.088 44.451 1.00 71.22 189 ARG A N 1
ATOM 1538 C CA . ARG A 1 189 ? 45.695 -3.453 43.993 1.00 73.74 189 ARG A CA 1
ATOM 1539 C C . ARG A 1 189 ? 45.345 -3.722 42.521 1.00 75.70 189 ARG A C 1
ATOM 1540 O O . ARG A 1 189 ? 46.142 -4.334 41.802 1.00 76.62 189 ARG A O 1
ATOM 1548 N N . HIS A 1 190 ? 44.173 -3.271 42.071 1.00 76.03 190 HIS A N 1
ATOM 1549 C CA . HIS A 1 190 ? 43.753 -3.501 40.693 1.00 76.51 190 HIS A CA 1
ATOM 1550 C C . HIS A 1 190 ? 44.499 -2.643 39.674 1.00 77.86 190 HIS A C 1
ATOM 1551 O O . HIS A 1 190 ? 44.384 -2.847 38.467 1.00 78.50 190 HIS A O 1
ATOM 1558 N N . ASN A 1 191 ? 45.272 -1.686 40.167 1.00 78.84 191 ASN A N 1
ATOM 1559 C CA . ASN A 1 191 ? 46.056 -0.810 39.311 1.00 79.85 191 ASN A CA 1
ATOM 1560 C C . ASN A 1 191 ? 47.487 -0.860 39.828 1.00 80.83 191 ASN A C 1
ATOM 1561 O O . ASN A 1 191 ? 47.836 -0.156 40.764 1.00 81.10 191 ASN A O 1
ATOM 1566 N N . GLN A 1 192 ? 48.317 -1.701 39.226 1.00 82.37 192 GLN A N 1
ATOM 1567 C CA . GLN A 1 192 ? 49.700 -1.833 39.674 1.00 82.88 192 GLN A CA 1
ATOM 1568 C C . GLN A 1 192 ? 50.663 -0.918 38.932 1.00 82.51 192 GLN A C 1
ATOM 1569 O O . GLN A 1 192 ? 51.819 -1.261 38.727 1.00 82.25 192 GLN A O 1
ATOM 1575 N N . ASP A 1 193 ? 50.166 0.251 38.540 1.00 83.29 193 ASP A N 1
ATOM 1576 C CA . ASP A 1 193 ? 50.942 1.2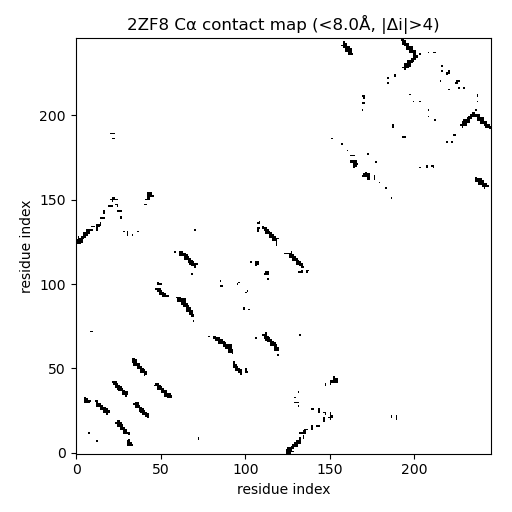66 37.818 1.00 84.24 193 ASP A CA 1
ATOM 1577 C C . ASP A 1 193 ? 50.796 2.512 38.648 1.00 84.42 193 ASP A C 1
ATOM 1578 O O . ASP A 1 193 ? 50.670 3.620 38.128 1.00 83.93 193 ASP A O 1
ATOM 1583 N N . ILE A 1 194 ? 50.826 2.312 39.951 1.00 85.07 194 ILE A N 1
ATOM 1584 C CA . ILE A 1 194 ? 50.601 3.378 40.896 1.00 85.97 194 ILE A CA 1
ATOM 1585 C C . ILE A 1 194 ? 51.189 2.866 42.194 1.00 86.21 194 ILE A C 1
ATOM 1586 O O . ILE A 1 194 ? 51.066 1.684 42.478 1.00 86.06 194 ILE A O 1
ATOM 1591 N N . ASP A 1 195 ? 51.821 3.746 42.971 1.00 86.61 195 ASP A N 1
ATOM 1592 C CA . ASP A 1 195 ? 52.511 3.348 44.205 1.00 87.56 195 ASP A CA 1
ATOM 1593 C C . ASP A 1 195 ? 52.272 4.254 45.424 1.00 86.11 195 ASP A C 1
ATOM 1594 O O . ASP A 1 195 ? 51.883 5.422 45.293 1.00 85.48 195 ASP A O 1
ATOM 1599 N N . LEU A 1 196 ? 52.559 3.702 46.604 1.00 84.27 196 LEU A N 1
ATOM 1600 C CA . LEU A 1 196 ? 52.379 4.395 47.876 1.00 81.73 196 LEU A CA 1
ATOM 1601 C C . LEU A 1 196 ? 53.570 5.186 48.383 1.00 80.79 196 LEU A C 1
ATOM 1602 O O . LEU A 1 196 ? 54.721 4.782 48.229 1.00 81.00 196 LEU A O 1
ATOM 1607 N N . VAL A 1 197 ? 53.262 6.318 49.005 1.00 79.81 197 VAL A N 1
ATOM 1608 C CA . VAL A 1 197 ? 54.259 7.223 49.568 1.00 78.60 197 VAL A CA 1
ATOM 1609 C C . VAL A 1 197 ? 53.830 7.701 50.955 1.00 78.99 197 VAL A C 1
ATOM 1610 O O . VAL A 1 197 ? 52.951 8.556 51.083 1.00 78.67 197 VAL A O 1
ATOM 1614 N N . LEU A 1 198 ? 54.451 7.132 51.985 1.00 79.63 198 LEU A N 1
ATOM 1615 C CA . LEU A 1 198 ? 54.160 7.481 53.372 1.00 80.25 198 LEU A CA 1
ATOM 1616 C C . LEU A 1 198 ? 54.848 8.779 53.737 1.00 81.53 198 LEU A C 1
ATOM 1617 O O . LEU A 1 198 ? 56.072 8.869 53.693 1.00 81.71 198 LEU A O 1
ATOM 1622 N N . VAL A 1 199 ? 54.049 9.777 54.106 1.00 83.03 199 VAL A N 1
ATOM 1623 C CA . VAL A 1 199 ? 54.570 11.091 54.454 1.00 84.75 199 VAL A CA 1
ATOM 1624 C C . VAL A 1 199 ? 54.411 11.501 55.896 1.00 86.97 199 VAL A C 1
ATOM 1625 O O . VAL A 1 199 ? 53.321 11.470 56.462 1.00 87.53 199 VAL A O 1
ATOM 1629 N N . ALA A 1 200 ? 55.530 11.900 56.475 1.00 89.51 200 ALA A N 1
ATOM 1630 C CA . ALA A 1 200 ? 55.558 12.396 57.831 1.00 92.07 200 ALA A CA 1
ATOM 1631 C C . ALA A 1 200 ? 56.189 13.763 57.630 1.00 94.49 200 ALA A C 1
ATOM 1632 O O . ALA A 1 200 ? 57.382 13.864 57.330 1.00 94.71 200 ALA A O 1
ATOM 1634 N N . THR A 1 201 ? 55.376 14.812 57.716 1.00 96.89 201 THR A N 1
ATOM 1635 C CA . THR A 1 201 ? 55.904 16.159 57.571 1.00 98.90 201 THR A CA 1
ATOM 1636 C C . THR A 1 201 ? 56.276 16.521 58.996 1.00 99.57 201 THR A C 1
ATOM 1637 O O . THR A 1 201 ? 55.428 16.532 59.894 1.00 99.41 201 THR A O 1
ATOM 1641 N N . TYR A 1 202 ? 57.556 16.799 59.197 1.00 100.42 202 TYR A N 1
ATOM 1642 C CA . TYR A 1 202 ? 58.063 17.078 60.526 1.00 101.68 202 TYR A CA 1
ATOM 1643 C C . TYR A 1 202 ? 59.579 17.042 60.329 1.00 101.26 202 TYR A C 1
ATOM 1644 O O . TYR A 1 202 ? 60.111 15.931 60.093 1.00 100.36 202 TYR A O 1
ATOM 1653 N N . SER A 1 210 ? 52.685 17.872 67.353 1.00 118.31 210 SER A N 1
ATOM 1654 C CA . SER A 1 210 ? 53.861 17.228 68.010 1.00 118.84 210 SER A CA 1
ATOM 1655 C C . SER A 1 210 ? 53.629 15.728 68.180 1.00 118.28 210 SER A C 1
ATOM 1656 O O . SER A 1 210 ? 52.673 15.304 68.840 1.00 118.64 210 SER A O 1
ATOM 1659 N N . ALA A 1 211 ? 54.510 14.931 67.580 1.00 116.90 211 ALA A N 1
ATOM 1660 C CA . ALA A 1 211 ? 54.412 13.477 67.649 1.00 115.06 211 ALA A CA 1
ATOM 1661 C C . ALA A 1 211 ? 55.661 12.899 68.307 1.00 114.00 211 ALA A C 1
ATOM 1662 O O . ALA A 1 211 ? 55.861 13.045 69.513 1.00 114.68 211 ALA A O 1
ATOM 1664 N N . SER A 1 212 ? 56.491 12.245 67.500 1.00 111.94 212 SER A N 1
ATOM 1665 C CA . SER A 1 212 ? 57.737 11.635 67.955 1.00 109.61 212 SER A CA 1
ATOM 1666 C C . SER A 1 212 ? 58.348 10.851 66.815 1.00 108.02 212 SER A C 1
ATOM 1667 O O . SER A 1 212 ? 57.656 10.455 65.876 1.00 108.11 212 SER A O 1
ATOM 1670 N N . GLN A 1 213 ? 59.653 10.638 66.903 1.00 105.96 213 GLN A N 1
ATOM 1671 C CA . GLN A 1 213 ? 60.375 9.873 65.901 1.00 103.71 213 GLN A CA 1
ATOM 1672 C C . GLN A 1 213 ? 60.054 8.415 66.204 1.00 102.24 213 GLN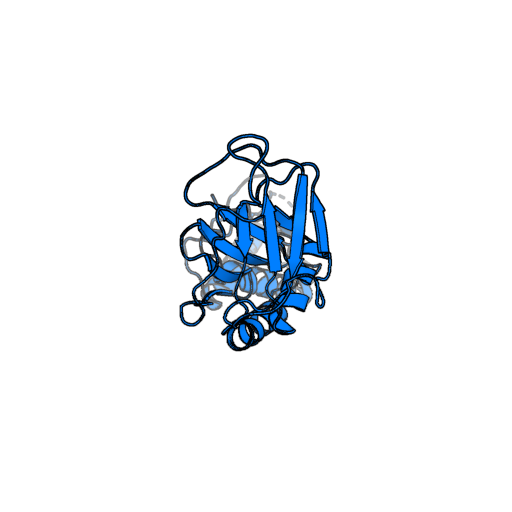 A C 1
ATOM 1673 O O . GLN A 1 213 ? 59.806 7.619 65.296 1.00 102.24 213 GLN A O 1
ATOM 1679 N N . SER A 1 214 ? 60.045 8.086 67.497 1.00 99.93 214 SER A N 1
ATOM 1680 C CA . SER A 1 214 ? 59.756 6.734 67.975 1.00 97.01 214 SER A CA 1
ATOM 1681 C C . SER A 1 214 ? 58.374 6.298 67.520 1.00 95.15 214 SER A C 1
ATOM 1682 O O . SER A 1 214 ? 58.192 5.184 67.029 1.00 95.31 214 SER A O 1
ATOM 1685 N N . LEU A 1 215 ? 57.400 7.185 67.699 1.00 92.64 215 LEU A N 1
ATOM 1686 C CA . LEU A 1 215 ? 56.032 6.914 67.294 1.00 89.91 215 LEU A CA 1
ATOM 1687 C C . LEU A 1 215 ? 55.979 6.749 65.782 1.00 88.75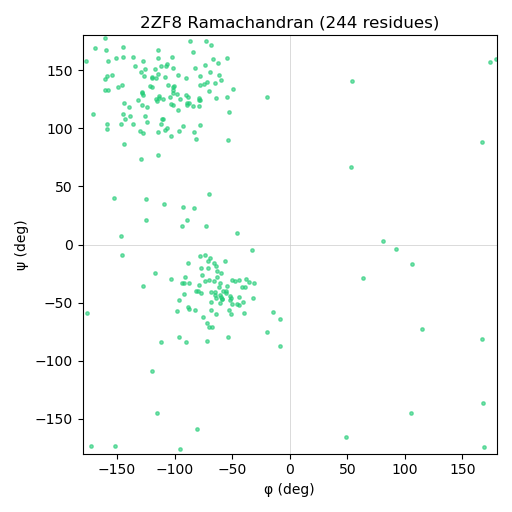 215 LEU A C 1
ATOM 1688 O O . LEU A 1 215 ? 55.588 5.700 65.274 1.00 88.89 215 LEU A O 1
ATOM 1693 N N . SER A 1 216 ? 56.382 7.795 65.069 1.00 87.15 216 SER A N 1
ATOM 1694 C CA . SER A 1 216 ? 56.383 7.781 63.612 1.00 86.43 216 SER A CA 1
ATOM 1695 C C . SER A 1 216 ? 56.841 6.452 63.036 1.00 85.58 216 SER A C 1
ATOM 1696 O O . SER A 1 216 ? 56.102 5.803 62.307 1.00 86.56 216 SER A O 1
ATOM 1699 N N . GLU A 1 217 ? 58.061 6.055 63.377 1.00 84.51 217 GLU A N 1
ATOM 1700 C CA . GLU A 1 217 ? 58.645 4.817 62.885 1.00 83.28 217 GLU A CA 1
ATOM 1701 C C . GLU A 1 217 ? 57.762 3.591 63.102 1.00 82.65 217 GLU A C 1
ATOM 1702 O O . GLU A 1 217 ? 57.437 2.879 62.143 1.00 83.49 217 GLU A O 1
ATOM 1708 N N . ARG A 1 218 ? 57.369 3.332 64.347 1.00 80.98 218 ARG A N 1
ATOM 1709 C CA . ARG A 1 218 ? 56.520 2.177 64.597 1.00 80.26 218 ARG A CA 1
ATOM 1710 C C . ARG A 1 218 ? 55.130 2.471 64.035 1.00 78.46 218 ARG A C 1
ATOM 1711 O O . ARG A 1 218 ? 54.309 1.567 63.864 1.00 78.73 218 ARG A O 1
ATOM 1719 N N . ARG A 1 219 ? 54.880 3.739 63.730 1.00 76.00 219 ARG A N 1
ATOM 1720 C CA . ARG A 1 219 ? 53.592 4.149 63.189 1.00 74.36 219 ARG A CA 1
ATOM 1721 C C . ARG A 1 219 ? 53.599 4.029 61.672 1.00 75.10 219 ARG A C 1
ATOM 1722 O O . ARG A 1 219 ? 52.549 4.044 61.038 1.00 75.24 219 ARG A O 1
ATOM 1730 N N . ALA A 1 220 ? 54.792 3.911 61.097 1.00 75.75 220 ALA A N 1
ATOM 1731 C CA . ALA A 1 220 ? 54.948 3.789 59.657 1.00 76.69 220 ALA A CA 1
ATOM 1732 C C . ALA A 1 220 ? 54.958 2.313 59.338 1.00 78.90 220 ALA A C 1
ATOM 1733 O O . ALA A 1 220 ? 54.340 1.862 58.370 1.00 80.13 220 ALA A O 1
ATOM 1735 N N . GLU A 1 221 ? 55.677 1.563 60.163 1.00 80.58 221 GLU A N 1
ATOM 1736 C CA . GLU A 1 221 ? 55.770 0.121 60.006 1.00 82.18 221 GLU A CA 1
ATOM 1737 C C . GLU A 1 221 ? 54.365 -0.442 59.896 1.00 82.06 221 GLU A C 1
ATOM 1738 O O . GLU A 1 221 ? 54.063 -1.263 59.028 1.00 83.37 221 GLU A O 1
ATOM 1744 N N . SER A 1 222 ? 53.515 0.040 60.792 1.00 81.15 222 SER A N 1
ATOM 1745 C CA . SER A 1 222 ? 52.126 -0.363 60.886 1.00 79.91 222 SER A CA 1
ATOM 1746 C C . SER A 1 222 ? 51.399 -0.466 59.554 1.00 78.61 222 SER A C 1
ATOM 1747 O O . SER A 1 222 ? 50.678 -1.435 59.322 1.00 79.39 222 SER A O 1
ATOM 1750 N N . LEU A 1 223 ? 51.569 0.526 58.685 1.00 76.48 223 LEU A N 1
ATOM 1751 C CA . LEU A 1 223 ? 50.901 0.489 57.392 1.00 75.41 223 LEU A CA 1
ATOM 1752 C C . LEU A 1 223 ? 51.713 -0.383 56.479 1.00 75.29 223 LEU A C 1
ATOM 1753 O O . LEU A 1 223 ? 51.176 -1.153 55.690 1.00 75.25 223 LEU A O 1
ATOM 1758 N N . ARG A 1 224 ? 53.024 -0.249 56.592 1.00 75.93 224 ARG A N 1
ATOM 1759 C CA . ARG A 1 224 ? 53.915 -1.042 55.780 1.00 76.95 224 ARG A CA 1
ATOM 1760 C C . ARG A 1 224 ? 53.479 -2.499 55.912 1.00 76.32 224 ARG A C 1
ATOM 1761 O O . ARG A 1 224 ? 53.637 -3.281 54.980 1.00 77.06 224 ARG A O 1
ATOM 1769 N N . ASP A 1 225 ? 52.915 -2.859 57.065 1.00 75.37 225 ASP A N 1
ATOM 1770 C CA . ASP A 1 225 ? 52.426 -4.220 57.264 1.00 74.89 225 ASP A CA 1
ATOM 1771 C C . ASP A 1 225 ? 50.994 -4.249 56.779 1.00 74.50 225 ASP A C 1
ATOM 1772 O O . ASP A 1 225 ? 50.621 -5.073 55.951 1.00 75.34 225 ASP A O 1
ATOM 1777 N N . TYR A 1 226 ? 50.199 -3.331 57.313 1.00 73.48 226 TYR A N 1
ATOM 1778 C CA . TYR A 1 226 ? 48.797 -3.206 56.959 1.00 72.99 226 TYR A CA 1
ATOM 1779 C C . TYR A 1 226 ? 48.615 -3.433 55.473 1.00 72.65 226 TYR A C 1
ATOM 1780 O O . TYR A 1 226 ? 47.632 -4.011 55.046 1.00 73.74 226 TYR A O 1
ATOM 1789 N N . PHE A 1 227 ? 49.570 -2.973 54.681 1.00 72.55 227 PHE A N 1
ATOM 1790 C CA . PHE A 1 227 ? 49.491 -3.139 53.240 1.00 72.78 227 PHE A CA 1
ATOM 1791 C C . PHE A 1 227 ? 50.226 -4.387 52.784 1.00 74.44 227 PHE A C 1
ATOM 1792 O O . PHE A 1 227 ? 49.818 -5.031 51.820 1.00 74.50 227 PHE A O 1
ATOM 1800 N N . GLN A 1 228 ? 51.310 -4.730 53.472 1.00 77.31 228 GLN A N 1
ATOM 1801 C CA . GLN A 1 228 ? 52.069 -5.925 53.116 1.00 80.46 228 GLN A CA 1
ATOM 1802 C C . GLN A 1 228 ? 51.177 -7.125 53.392 1.00 81.85 228 GLN A C 1
ATOM 1803 O O . GLN A 1 228 ? 51.437 -8.238 52.936 1.00 81.40 228 GLN A O 1
ATOM 1809 N N . SER A 1 229 ? 50.122 -6.886 54.157 1.00 83.61 229 SER A N 1
ATOM 1810 C CA . SER A 1 229 ? 49.188 -7.941 54.481 1.00 85.38 229 SER A CA 1
ATOM 1811 C C . SER A 1 229 ? 48.224 -8.069 53.322 1.00 86.82 229 SER A C 1
ATOM 1812 O O . SER A 1 229 ? 48.081 -9.138 52.722 1.00 87.66 229 SER A O 1
ATOM 1815 N N . LEU A 1 230 ? 47.588 -6.945 53.007 1.00 87.69 230 LEU A N 1
ATOM 1816 C CA . LEU A 1 230 ? 46.571 -6.866 51.976 1.00 88.84 230 LEU A CA 1
ATOM 1817 C C . LEU A 1 230 ? 46.891 -7.448 50.622 1.00 90.33 230 LEU A C 1
ATOM 1818 O O . LEU A 1 230 ? 46.104 -8.236 50.083 1.00 91.59 230 LEU A O 1
ATOM 1823 N N . GLY A 1 231 ? 48.026 -7.075 50.053 1.00 90.79 231 GLY A N 1
ATOM 1824 C CA . GLY A 1 231 ? 48.333 -7.626 48.753 1.00 93.00 231 GLY A CA 1
ATOM 1825 C C . GLY A 1 231 ? 49.673 -7.276 48.152 1.00 94.42 231 GLY A C 1
ATOM 1826 O O . GLY A 1 231 ? 50.479 -8.162 47.865 1.00 95.05 231 GLY A O 1
ATOM 1827 N N . LEU A 1 232 ? 49.927 -5.988 47.961 1.00 95.41 232 LEU A N 1
ATOM 1828 C CA . LEU A 1 232 ? 51.177 -5.566 47.347 1.00 95.78 232 LEU A CA 1
ATOM 1829 C C . LEU A 1 232 ? 52.358 -5.496 48.303 1.00 96.34 232 LEU A C 1
ATOM 1830 O O . LEU A 1 232 ? 52.198 -5.265 49.500 1.00 95.93 232 LEU A O 1
ATOM 1835 N N . PRO A 1 233 ? 53.567 -5.701 47.769 1.00 97.52 233 PRO A N 1
ATOM 1836 C CA . PRO A 1 233 ? 54.817 -5.683 48.532 1.00 98.78 233 PRO A CA 1
ATOM 1837 C C . PRO A 1 233 ? 55.702 -4.432 48.648 1.00 100.03 233 PRO A C 1
ATOM 1838 O O . PRO A 1 233 ? 55.385 -3.339 48.170 1.00 99.62 233 PRO A O 1
ATOM 1842 N N . GLU A 1 234 ? 56.825 -4.686 49.320 1.00 101.25 234 GLU A N 1
ATOM 1843 C CA . GLU A 1 234 ? 57.954 -3.807 49.660 1.00 102.28 234 GLU A CA 1
ATOM 1844 C C . GLU A 1 234 ? 58.431 -2.657 48.764 1.00 102.95 234 GLU A C 1
ATOM 1845 O O . GLU A 1 234 ? 59.343 -1.924 49.150 1.00 103.09 234 GLU A O 1
ATOM 1851 N N . ASP A 1 235 ? 57.857 -2.494 47.581 1.00 104.12 235 ASP A N 1
ATOM 1852 C CA . ASP A 1 235 ? 58.362 -1.481 46.651 1.00 104.39 235 ASP A CA 1
ATOM 1853 C C . ASP A 1 235 ? 57.432 -0.356 46.267 1.00 104.20 235 ASP A C 1
ATOM 1854 O O . ASP A 1 235 ? 57.891 0.701 45.827 1.00 104.68 235 ASP A O 1
ATOM 1859 N N . ARG A 1 236 ? 56.130 -0.599 46.365 1.00 103.09 236 ARG A N 1
ATOM 1860 C CA . ARG A 1 236 ? 55.167 0.427 46.021 1.00 101.72 236 ARG A CA 1
ATOM 1861 C C . ARG A 1 236 ? 55.186 1.340 47.226 1.00 101.60 236 ARG A C 1
ATOM 1862 O O . ARG A 1 236 ? 54.618 2.429 47.213 1.00 101.07 236 ARG A O 1
ATOM 1870 N N . ILE A 1 237 ? 55.846 0.899 48.288 1.00 101.80 237 ILE A N 1
ATOM 1871 C CA . ILE A 1 237 ? 55.911 1.793 49.403 1.00 102.02 237 ILE A CA 1
ATOM 1872 C C . ILE A 1 237 ? 57.276 2.427 49.500 1.00 102.82 237 ILE A C 1
ATOM 1873 O O . ILE A 1 237 ? 58.334 1.777 49.426 1.00 102.72 237 ILE A O 1
ATOM 1878 N N . GLN A 1 238 ? 57.163 3.753 49.553 1.00 104.21 238 GLN A N 1
ATOM 1879 C CA . GLN A 1 238 ? 58.218 4.750 49.632 1.00 105.12 238 GLN A CA 1
ATOM 1880 C C . GLN A 1 238 ? 57.865 5.647 50.827 1.00 105.28 238 GLN A C 1
ATOM 1881 O O . GLN A 1 238 ? 56.745 6.147 50.932 1.00 104.51 238 GLN A O 1
ATOM 1887 N N . VAL A 1 239 ? 58.815 5.849 51.728 1.00 106.23 239 VAL A N 1
ATOM 1888 C CA . VAL A 1 239 ? 58.555 6.669 52.904 1.00 106.99 239 VAL A CA 1
ATOM 1889 C C . VAL A 1 239 ? 59.382 7.961 52.929 1.00 107.83 239 VAL A C 1
ATOM 1890 O O . VAL A 1 239 ? 60.352 8.075 53.674 1.00 107.44 239 VAL A O 1
ATOM 1894 N N . GLN A 1 240 ? 58.973 8.943 52.127 1.00 109.46 240 GLN A N 1
ATOM 1895 C CA . GLN A 1 240 ? 59.686 10.219 52.019 1.00 111.32 240 GLN A CA 1
ATOM 1896 C C . GLN A 1 240 ? 59.746 11.098 53.263 1.00 113.22 240 GLN A C 1
ATOM 1897 O O . GLN A 1 240 ? 58.728 11.451 53.859 1.00 113.20 240 GLN A O 1
ATOM 1903 N N . GLY A 1 241 ? 60.965 11.464 53.635 1.00 115.80 241 GLY A N 1
ATOM 1904 C CA . GLY A 1 241 ? 61.161 12.316 54.787 1.00 118.88 241 GLY A CA 1
ATOM 1905 C C . GLY A 1 241 ? 61.419 13.753 54.371 1.00 121.34 241 GLY A C 1
ATOM 1906 O O . GLY A 1 241 ? 62.245 14.032 53.495 1.00 121.47 241 GLY A O 1
ATOM 1907 N N . TYR A 1 242 ? 60.688 14.670 54.992 1.00 123.49 242 TYR A N 1
ATOM 1908 C CA . TYR A 1 242 ? 60.839 16.090 54.716 1.00 125.30 242 TYR A CA 1
ATOM 1909 C C . TYR A 1 242 ? 59.852 16.888 55.556 1.00 126.11 242 TYR A C 1
ATOM 1910 O O . TYR A 1 242 ? 58.844 16.356 56.039 1.00 126.59 242 TYR A O 1
ATOM 1919 N N . GLY A 1 243 ? 60.154 18.167 55.731 1.00 126.40 243 GLY A N 1
ATOM 1920 C CA . GLY A 1 243 ? 59.294 19.028 56.514 1.00 126.56 243 GLY A CA 1
ATOM 1921 C C . GLY A 1 243 ? 59.559 20.472 56.156 1.00 126.94 243 GLY A C 1
ATOM 1922 O O . GLY A 1 243 ? 60.382 21.099 56.859 1.00 127.00 243 GLY A O 1
ATOM 1923 N N . ARG A 1 262 ? 51.356 14.210 62.125 1.00 113.65 262 ARG A N 1
ATOM 1924 C CA . ARG A 1 262 ? 50.566 13.363 61.185 1.00 113.64 262 ARG A CA 1
ATOM 1925 C C . ARG A 1 262 ? 51.433 12.460 60.307 1.00 112.52 262 ARG A C 1
ATOM 1926 O O . ARG A 1 262 ? 52.514 12.863 59.868 1.00 113.18 262 ARG A O 1
ATOM 1934 N N . VAL A 1 263 ? 50.973 11.229 60.088 1.00 110.15 263 VAL A N 1
ATOM 1935 C CA . VAL A 1 263 ? 51.649 10.306 59.182 1.00 107.78 263 VAL A CA 1
ATOM 1936 C C . VAL A 1 263 ? 50.613 10.420 58.089 1.00 107.31 263 VAL A C 1
ATOM 1937 O O . VAL A 1 263 ? 49.550 9.825 58.174 1.00 107.32 263 VAL A O 1
ATOM 1941 N N . VAL A 1 264 ? 50.901 11.222 57.081 1.00 106.83 264 VAL A N 1
ATOM 1942 C CA . VAL A 1 264 ? 49.939 11.446 56.020 1.00 106.19 264 VAL A CA 1
ATOM 1943 C C . VAL A 1 264 ? 50.206 10.658 54.752 1.00 105.48 264 VAL A C 1
ATOM 1944 O O . VAL A 1 264 ? 51.261 10.802 54.145 1.00 104.91 264 VAL A O 1
ATOM 1948 N N . ILE A 1 265 ? 49.263 9.813 54.353 1.00 105.56 265 ILE A N 1
ATOM 1949 C CA . ILE A 1 265 ? 49.444 9.076 53.111 1.00 106.36 265 ILE A CA 1
ATOM 1950 C C . ILE A 1 265 ? 49.126 10.072 52.001 1.00 107.86 265 ILE A C 1
ATOM 1951 O O . ILE A 1 265 ? 48.169 10.843 52.088 1.00 107.90 265 ILE A O 1
ATOM 1956 N N . SER A 1 266 ? 49.939 10.063 50.958 1.00 109.34 266 SER A N 1
ATOM 1957 C CA . SER A 1 266 ? 49.763 11.006 49.869 1.00 111.63 266 SER A CA 1
ATOM 1958 C C . SER A 1 266 ? 50.183 10.308 48.610 1.00 113.31 266 SER A C 1
ATOM 1959 O O . SER A 1 266 ? 51.373 10.171 48.365 1.00 114.49 266 SER A O 1
ATOM 1962 N N . LEU A 1 267 ? 49.256 9.875 47.784 1.00 114.61 267 LEU A N 1
ATOM 1963 C CA . LEU A 1 267 ? 49.718 9.221 46.613 1.00 115.65 267 LEU A CA 1
ATOM 1964 C C . LEU A 1 267 ? 49.666 10.120 45.434 1.00 116.95 267 LEU A C 1
ATOM 1965 O O . LEU A 1 267 ? 48.786 10.951 45.225 1.00 116.43 267 LEU A O 1
ATOM 1970 N N . GLY A 1 268 ? 50.784 10.055 44.685 1.00 118.79 268 GLY A N 1
ATOM 1971 C CA . GLY A 1 268 ? 50.832 10.770 43.465 1.00 121.01 268 GLY A CA 1
ATOM 1972 C C . GLY A 1 268 ? 50.577 9.680 42.431 1.00 122.95 268 GLY A C 1
ATOM 1973 O O . GLY A 1 268 ? 50.887 8.502 42.643 1.00 123.06 268 GLY A O 1
ATOM 1974 N N . ARG A 1 269 ? 50.001 10.074 41.295 1.00 124.68 269 ARG A N 1
ATOM 1975 C CA . ARG A 1 269 ? 49.717 9.130 40.230 1.00 126.35 269 ARG A CA 1
ATOM 1976 C C . ARG A 1 269 ? 50.556 7.899 40.388 1.00 127.02 269 ARG A C 1
ATOM 1977 O O . ARG A 1 269 ? 50.128 6.832 40.829 1.00 127.26 269 ARG A O 1
ATOM 1985 N N . THR A 1 270 ? 51.826 8.096 40.025 1.00 127.38 270 THR A N 1
ATOM 1986 C CA . THR A 1 270 ? 52.802 7.030 40.061 1.00 128.98 270 THR A CA 1
ATOM 1987 C C . THR A 1 270 ? 53.903 7.549 39.322 1.00 129.38 270 THR A C 1
ATOM 1988 O O . THR A 1 270 ? 54.948 8.009 39.802 1.00 129.30 270 THR A O 1
ATOM 1992 N N . GLN A 1 271 ? 53.611 7.376 38.020 1.00 130.66 271 GLN A N 1
ATOM 1993 C CA . GLN A 1 271 ? 54.486 7.724 36.965 1.00 130.54 271 GLN A CA 1
ATOM 1994 C C . GLN A 1 271 ? 54.095 9.071 36.475 1.00 131.26 271 GLN A C 1
ATOM 1995 O O . GLN A 1 271 ? 52.927 9.467 36.657 1.00 130.89 271 GLN A O 1
#

CATH classification: 2.60.40.2540 (+1 more: 3.30.1330.60)

B-factor: mean 73.63, std 23.12, range [28.62, 132.57]

InterPro domains:
  IPR006665 OmpA-like domain [PF00691] (187-282)
  IPR006665 OmpA-like domain [PS51123] (175-292)
  IPR006665 OmpA-like domain [cd07185] (185-288)
  IPR006690 Outer membrane protein, OmpA-like, conserved site [PS01068] (220-264)
  IPR036737 OmpA-like domain superfamily [G3DSA:3.30.1330.60] (176-292)
  IPR036737 OmpA-like domain superfamily [SSF103088] (158-287)
  IPR041544 MotY N-terminal domain [PF18393] (27-173)
  IPR050330 Bacterial Outer Membrane Structural/Functional [PTHR30329] (192-288)